Protein AF-A0A6H0A0D3-F1 (afdb_monomer)

Solvent-accessible surface area (backbone atoms only — not comparable to full-atom values): 10956 Å² total; per-residue (Å²): 112,72,69,61,52,53,54,47,55,52,50,52,49,50,50,52,53,36,57,76,69,66,50,85,67,86,67,42,84,43,83,53,66,78,48,61,48,66,43,32,51,93,54,29,36,36,35,10,49,39,29,60,60,34,44,84,83,42,40,66,52,38,50,38,50,52,42,25,27,47,44,28,51,67,70,69,50,54,76,65,89,58,67,76,77,53,92,74,51,43,57,56,52,53,48,51,42,52,52,53,51,49,19,52,20,45,23,39,39,76,68,67,63,46,66,70,57,55,47,44,35,35,70,65,47,49,52,75,56,49,80,82,45,84,83,72,54,94,70,77,68,55,44,66,54,52,52,54,55,31,69,77,32,51,55,83,45,68,65,39,53,52,55,50,50,50,49,49,40,70,70,37,75,70,32,53,73,41,51,69,72,53,52,51,52,50,52,49,58,60,51,60,72,77,114

Sequence (195 aa):
MVTSLIKREIAEQFNIYKDELGIEEKVTLKFRGFGNGGGYFWGQVKLENGTVKQWSSYPERTKFLLIHELVHAKYKETKNPFLATLIITPSLVLLYLMRELRANTIAYQTLGCKDSLLEDYFYNYYPTQSDGYLVLSGGYVSGKTNVTLIKANPIWNRNAIEDAIEFFTSEFSYLKRTSKRKIEQVKNCFIEQLY

Secondary structure (DSSP, 8-state):
-HHHHHHHHHHHHHHHHHHHTT--S--EEEE--SSS-EEEETTEEEE-HHHHHHTTT-HHHHHHHHHHHHHHHHTT----TTTTTS---HHHHHHHHHHHHHHHHHHHHHTT--HHHHHIIIIIISHHHHTT-TTTS---S-HHHHHHHHHHS-S-SHHHHHHHHHHHHHH-TTGGGS-HHHHHHHHHHHHHTT-

Organism: Lysinibacillus sphaericus (NCBI:txid1421)

Nearest PDB structures (foldseek):
  4c0m-assembly2_B  TM=2.155E-01  e=2.644E+00  Homo sapiens

pLDDT: mean 86.31, std 15.73, range [31.06, 98.12]

Foldseek 3Di:
DVLVVLVVVLQVLLVVLLVVLVPPDQAEEEEDAAALAWFDDDSYTYGYVNVSVCCVPPVLLNQLRSQLRSLCVSVVNGDDPCQQPDPQALLNLLLLQLSSLVSNLVSCV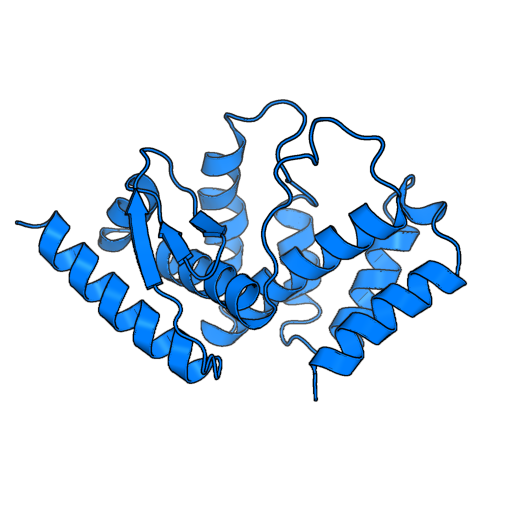VVPVDLVSLCCNQPPRVVSRCPVDDDDDPCSDHSVVSSVLCNVPSHQALVSLVVSLCCSCVPDPRNVPPDPVSSVVSSVVSNVVVD

Structure (mmCIF, N/CA/C/O backbone):
data_AF-A0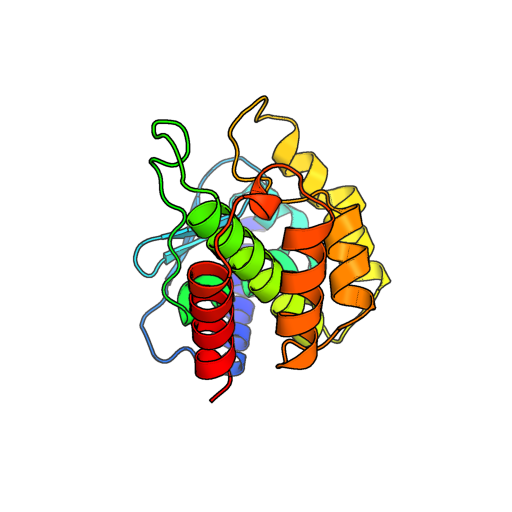A6H0A0D3-F1
#
_entry.id   AF-A0A6H0A0D3-F1
#
loop_
_atom_site.group_PDB
_atom_site.id
_atom_site.type_symbol
_atom_site.label_atom_id
_atom_site.label_alt_id
_atom_site.label_comp_id
_atom_site.label_asym_id
_atom_site.label_entity_id
_atom_site.label_seq_id
_atom_site.pdbx_PDB_ins_code
_atom_site.Cartn_x
_atom_site.Cartn_y
_atom_site.Cartn_z
_atom_site.occupancy
_atom_site.B_iso_or_equiv
_atom_site.auth_seq_id
_atom_site.auth_comp_id
_atom_site.auth_asym_id
_atom_site.auth_atom_id
_atom_site.pdbx_PDB_model_num
ATOM 1 N N . MET A 1 1 ? 15.460 8.114 -25.680 1.00 54.16 1 MET A N 1
ATOM 2 C CA . MET A 1 1 ? 15.500 6.641 -25.822 1.00 54.16 1 MET A CA 1
ATOM 3 C C . MET A 1 1 ? 15.529 5.899 -24.480 1.00 54.16 1 MET A C 1
ATOM 5 O O . MET A 1 1 ? 14.737 4.985 -24.324 1.00 54.16 1 MET A O 1
ATOM 9 N N . VAL A 1 2 ? 16.326 6.297 -23.476 1.00 58.97 2 VAL A N 1
ATOM 10 C CA . VAL A 1 2 ? 16.361 5.608 -22.157 1.00 58.97 2 VAL A CA 1
ATOM 11 C C . VAL A 1 2 ? 15.005 5.633 -21.423 1.00 58.97 2 VAL A C 1
ATOM 13 O O . VAL A 1 2 ? 14.540 4.616 -20.924 1.00 58.97 2 VAL A O 1
ATOM 16 N N . THR A 1 3 ? 14.288 6.762 -21.445 1.00 72.12 3 THR A N 1
ATOM 17 C CA . THR A 1 3 ? 12.983 6.892 -20.766 1.00 72.12 3 THR A CA 1
ATOM 18 C C . THR A 1 3 ? 11.860 6.071 -21.411 1.00 72.12 3 THR A C 1
ATOM 20 O O . THR A 1 3 ? 10.918 5.696 -20.719 1.00 72.12 3 THR A O 1
ATOM 23 N N . SER A 1 4 ? 11.917 5.789 -22.719 1.00 84.69 4 SER A N 1
ATOM 24 C CA . SER A 1 4 ? 10.901 4.958 -23.387 1.00 84.69 4 SER A CA 1
ATOM 25 C C . SER A 1 4 ? 11.075 3.475 -23.065 1.00 84.69 4 SER A C 1
ATOM 27 O O . SER A 1 4 ? 10.074 2.784 -22.916 1.00 84.69 4 SER A O 1
ATOM 29 N N . LEU A 1 5 ? 12.321 3.011 -22.907 1.00 91.38 5 LEU A N 1
ATOM 30 C CA . LEU A 1 5 ? 12.618 1.646 -22.470 1.00 91.38 5 LEU A CA 1
ATOM 31 C C . LEU A 1 5 ? 12.143 1.412 -21.030 1.00 91.38 5 LEU A C 1
ATOM 33 O O . LEU A 1 5 ? 11.346 0.511 -20.801 1.00 91.38 5 LEU A O 1
ATOM 37 N N . ILE A 1 6 ? 12.518 2.299 -20.101 1.00 94.31 6 ILE A N 1
ATOM 38 C CA . ILE A 1 6 ? 12.083 2.237 -18.695 1.00 94.31 6 ILE A CA 1
ATOM 39 C C . ILE A 1 6 ? 10.552 2.201 -18.586 1.00 94.31 6 ILE A C 1
ATOM 41 O O . ILE A 1 6 ? 9.985 1.394 -17.860 1.00 94.31 6 ILE A O 1
ATOM 45 N N . LYS A 1 7 ? 9.849 3.058 -19.338 1.00 95.25 7 LYS A N 1
ATOM 46 C CA . LYS A 1 7 ? 8.378 3.075 -19.334 1.00 95.25 7 LYS A CA 1
ATOM 47 C C . LYS A 1 7 ? 7.767 1.767 -19.839 1.00 95.25 7 LYS A C 1
ATOM 49 O O . LYS A 1 7 ? 6.690 1.407 -19.374 1.00 95.25 7 LYS A O 1
ATOM 54 N N . ARG A 1 8 ? 8.426 1.079 -20.776 1.00 95.44 8 ARG A N 1
ATOM 55 C CA . ARG A 1 8 ? 7.988 -0.231 -21.268 1.00 95.44 8 ARG A CA 1
ATOM 56 C C . ARG A 1 8 ? 8.167 -1.304 -20.197 1.00 95.44 8 ARG A C 1
ATOM 58 O O . ARG A 1 8 ? 7.208 -2.003 -19.912 1.00 95.44 8 ARG A O 1
ATOM 65 N N . GLU A 1 9 ? 9.325 -1.353 -19.546 1.00 97.06 9 GLU A N 1
ATOM 66 C CA . GLU A 1 9 ? 9.590 -2.290 -18.442 1.00 97.06 9 GLU A CA 1
ATOM 67 C C . GLU A 1 9 ? 8.616 -2.090 -17.273 1.00 97.06 9 GLU A C 1
ATOM 69 O O . GLU A 1 9 ? 8.052 -3.051 -16.755 1.00 97.06 9 GLU A O 1
ATOM 74 N N . ILE A 1 10 ? 8.342 -0.836 -16.894 1.00 97.62 10 ILE A N 1
ATOM 75 C CA . ILE A 1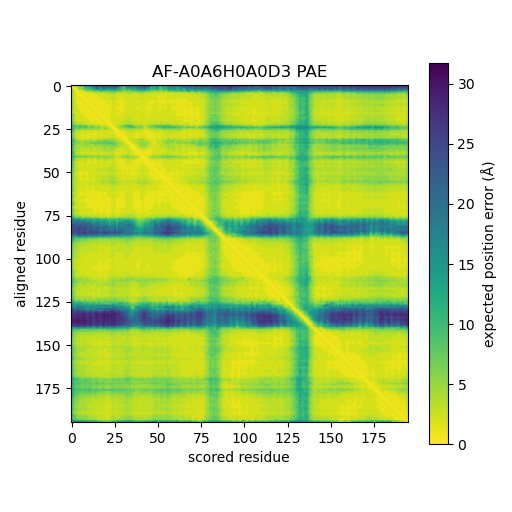 10 ? 7.342 -0.539 -15.859 1.00 97.62 10 ILE A CA 1
ATOM 76 C C . ILE A 1 10 ? 5.945 -0.994 -16.307 1.00 97.62 10 ILE A C 1
ATOM 78 O O . ILE A 1 10 ? 5.180 -1.503 -15.493 1.00 97.62 10 ILE A O 1
ATOM 82 N N . ALA A 1 11 ? 5.589 -0.821 -17.583 1.00 97.31 11 ALA A N 1
ATOM 83 C CA . ALA A 1 11 ? 4.299 -1.273 -18.104 1.00 97.31 11 ALA A CA 1
ATOM 84 C C . ALA A 1 11 ? 4.177 -2.807 -18.138 1.00 97.31 11 ALA A C 1
ATOM 86 O O . ALA A 1 11 ? 3.100 -3.334 -17.873 1.00 97.31 11 ALA A O 1
ATOM 87 N N . GLU A 1 12 ? 5.264 -3.522 -18.425 1.00 97.56 12 GLU A N 1
ATOM 88 C CA . GLU A 1 12 ? 5.318 -4.986 -18.335 1.00 97.56 12 GLU A CA 1
ATOM 89 C C . GLU A 1 12 ? 5.100 -5.445 -16.887 1.00 97.56 12 GLU A C 1
ATOM 91 O O . GLU A 1 12 ? 4.220 -6.262 -16.625 1.00 97.56 12 GLU A O 1
ATOM 96 N N . GLN A 1 13 ? 5.818 -4.844 -15.934 1.00 97.81 13 GLN A N 1
ATOM 97 C CA . GLN A 1 13 ? 5.677 -5.143 -14.504 1.00 97.81 13 GLN A CA 1
ATOM 98 C C . GLN A 1 13 ? 4.289 -4.774 -13.964 1.00 97.81 13 GLN A C 1
ATOM 100 O O . GLN A 1 13 ? 3.723 -5.508 -13.162 1.00 97.81 13 GLN A O 1
ATOM 105 N N . PHE A 1 14 ? 3.691 -3.685 -14.453 1.00 97.94 14 PHE A N 1
ATOM 106 C CA . PHE A 1 14 ? 2.310 -3.319 -14.137 1.00 97.94 14 PHE A CA 1
ATOM 107 C C . PHE A 1 14 ? 1.322 -4.422 -14.514 1.00 97.94 14 PHE A C 1
ATOM 109 O O . PHE A 1 14 ? 0.443 -4.725 -13.714 1.00 97.94 14 PHE A O 1
ATOM 116 N N . ASN A 1 15 ? 1.459 -5.025 -15.698 1.00 97.31 15 ASN A N 1
ATOM 117 C CA . ASN A 1 15 ? 0.564 -6.104 -16.117 1.00 97.31 15 ASN A CA 1
ATOM 118 C C . ASN A 1 15 ? 0.779 -7.369 -15.278 1.00 97.31 15 ASN A C 1
ATOM 120 O O . ASN A 1 15 ? -0.202 -7.956 -14.841 1.00 97.31 15 ASN A O 1
ATOM 124 N N . ILE A 1 16 ? 2.033 -7.721 -14.970 1.00 97.62 16 ILE A N 1
ATOM 125 C CA . ILE A 1 16 ? 2.347 -8.859 -14.089 1.00 97.62 16 ILE A CA 1
ATOM 126 C C . ILE A 1 16 ? 1.666 -8.685 -12.726 1.00 97.62 16 ILE A C 1
ATOM 128 O O . ILE A 1 16 ? 0.896 -9.544 -12.311 1.00 97.62 16 ILE A O 1
ATOM 132 N N . TYR A 1 17 ? 1.868 -7.546 -12.059 1.00 98.12 17 TYR A N 1
ATOM 133 C CA . TYR A 1 17 ? 1.257 -7.302 -10.749 1.00 98.12 17 TYR A CA 1
ATOM 134 C C . TYR A 1 17 ? -0.264 -7.183 -10.811 1.00 98.12 17 TYR A C 1
ATOM 136 O O . TYR A 1 17 ? -0.955 -7.568 -9.871 1.00 98.12 17 TYR A O 1
ATOM 144 N N . LYS A 1 18 ? -0.809 -6.650 -11.907 1.00 97.19 18 LYS A N 1
ATOM 145 C CA . LYS A 1 18 ? -2.255 -6.592 -12.124 1.00 97.19 18 LYS A CA 1
ATOM 146 C C . LYS A 1 18 ? -2.857 -8.003 -12.160 1.00 97.19 18 LYS A C 1
ATOM 148 O O . LYS A 1 18 ? -3.889 -8.228 -11.523 1.00 97.19 18 LYS A O 1
ATOM 153 N N . ASP A 1 19 ? -2.204 -8.920 -12.870 1.00 96.19 19 ASP A N 1
ATOM 154 C CA . ASP A 1 19 ? -2.622 -10.316 -12.990 1.00 96.19 19 ASP A CA 1
ATOM 155 C C . ASP A 1 19 ? -2.444 -11.062 -11.657 1.00 96.19 19 ASP A C 1
ATOM 157 O O . ASP A 1 19 ? -3.377 -11.716 -11.197 1.00 96.19 19 ASP A O 1
ATOM 161 N N . GLU A 1 20 ? -1.306 -10.887 -10.972 1.00 96.12 20 GLU A N 1
ATOM 162 C CA . GLU A 1 20 ? -1.053 -11.456 -9.634 1.00 96.12 20 GLU A CA 1
ATOM 163 C C . GLU A 1 20 ? -2.089 -11.003 -8.593 1.00 96.12 20 GLU A C 1
ATOM 165 O O . GLU A 1 20 ? -2.494 -11.776 -7.725 1.00 96.12 20 GLU A O 1
ATOM 170 N N . LEU A 1 21 ? -2.551 -9.753 -8.681 1.00 95.56 21 LEU A N 1
ATOM 171 C CA . LEU A 1 21 ? -3.589 -9.215 -7.802 1.00 95.56 21 LEU A CA 1
ATOM 172 C C . LEU A 1 21 ? -5.013 -9.623 -8.217 1.00 95.56 21 LEU A C 1
ATOM 174 O O . LEU A 1 21 ? -5.952 -9.323 -7.471 1.00 95.56 21 LEU A O 1
ATOM 178 N N . GLY A 1 22 ? -5.195 -10.292 -9.360 1.00 94.50 22 GLY A N 1
ATOM 179 C CA . GLY A 1 22 ? -6.498 -10.734 -9.862 1.00 94.50 22 GLY A CA 1
ATOM 180 C C . GLY A 1 22 ? -7.420 -9.581 -10.267 1.00 94.50 22 GLY A C 1
ATOM 181 O O . GLY A 1 22 ? -8.617 -9.615 -9.989 1.00 94.50 22 GLY A O 1
ATOM 182 N N . ILE A 1 23 ? -6.877 -8.512 -10.856 1.00 94.69 23 ILE A N 1
ATOM 183 C CA . ILE A 1 23 ? -7.670 -7.344 -11.264 1.00 94.69 23 ILE A CA 1
ATOM 184 C C . ILE A 1 23 ? -8.231 -7.581 -12.670 1.00 94.69 23 ILE A C 1
ATOM 186 O O . ILE A 1 23 ? -7.562 -7.343 -13.673 1.00 94.69 23 ILE A O 1
ATOM 190 N N . GLU A 1 24 ? -9.487 -8.012 -12.756 1.00 83.25 24 GLU A N 1
ATOM 191 C CA . GLU A 1 24 ? -10.138 -8.326 -14.040 1.00 83.25 24 GLU A CA 1
ATOM 192 C C . GLU A 1 24 ? -10.499 -7.075 -14.858 1.00 83.25 24 GLU A C 1
ATOM 194 O O . GLU A 1 24 ? -10.562 -7.100 -16.089 1.00 83.25 24 GLU A O 1
ATOM 199 N N . GLU A 1 25 ? -10.724 -5.943 -14.190 1.00 82.56 25 GLU A N 1
ATOM 200 C CA . GLU A 1 25 ? -11.170 -4.727 -14.856 1.00 82.56 25 GLU A CA 1
ATOM 201 C C . GLU A 1 25 ? -10.068 -4.032 -15.673 1.00 82.56 25 GLU A C 1
ATOM 203 O O . GLU A 1 25 ? -8.854 -4.215 -15.496 1.00 82.56 25 GLU A O 1
ATOM 208 N N . LYS A 1 26 ? -10.498 -3.190 -16.619 1.00 88.94 26 LYS A N 1
ATOM 209 C CA . LYS A 1 26 ? -9.586 -2.419 -17.464 1.00 88.94 26 LYS A CA 1
ATOM 210 C C . LYS A 1 26 ? -8.966 -1.266 -16.672 1.00 88.94 26 LYS A C 1
ATOM 212 O O . LYS A 1 26 ? -9.437 -0.134 -16.741 1.00 88.94 26 LYS A O 1
ATOM 217 N N . VAL A 1 27 ? -7.865 -1.550 -15.985 1.00 93.62 27 VAL A N 1
ATOM 218 C CA . VAL A 1 27 ? -6.985 -0.537 -15.386 1.00 93.62 27 VAL A CA 1
ATOM 219 C C . VAL A 1 27 ? -5.889 -0.157 -16.378 1.00 93.62 27 VAL A C 1
ATOM 221 O O . VAL A 1 27 ? -5.281 -1.024 -17.005 1.00 93.62 27 VAL A O 1
ATOM 224 N N . THR A 1 28 ? -5.633 1.141 -16.538 1.00 95.12 28 THR A N 1
ATOM 225 C CA . THR A 1 28 ? -4.573 1.644 -17.430 1.00 95.12 28 THR A CA 1
ATOM 226 C C . THR A 1 28 ? -3.453 2.326 -16.656 1.00 95.12 28 THR A C 1
ATOM 228 O O . THR A 1 28 ? -3.713 3.003 -15.666 1.00 95.12 28 THR A O 1
ATOM 231 N N . LEU A 1 29 ? -2.217 2.198 -17.144 1.00 96.69 29 LEU A N 1
ATOM 232 C CA . LEU A 1 29 ? -1.054 2.904 -16.610 1.00 96.69 29 LEU A CA 1
ATOM 233 C C . LEU A 1 29 ? -0.790 4.205 -17.384 1.00 96.69 29 LEU A C 1
ATOM 235 O O . LEU A 1 29 ? -0.799 4.230 -18.621 1.00 96.69 29 LEU A O 1
ATOM 239 N N . LYS A 1 30 ? -0.515 5.297 -16.666 1.00 95.44 30 LYS A N 1
ATOM 240 C CA . LYS A 1 30 ? -0.118 6.596 -17.232 1.00 95.44 30 LYS A CA 1
ATOM 241 C C . LYS A 1 30 ? 1.140 7.133 -16.555 1.00 95.44 30 LYS A C 1
ATOM 243 O O . LYS A 1 30 ? 1.269 7.094 -15.339 1.00 95.44 30 LYS A O 1
ATOM 248 N N . PHE A 1 31 ? 2.021 7.741 -17.347 1.00 94.00 31 PHE A N 1
ATOM 249 C CA . PHE A 1 31 ? 3.223 8.426 -16.860 1.00 94.00 31 PHE A CA 1
ATOM 250 C C . PHE A 1 31 ? 3.071 9.939 -17.025 1.00 94.00 31 PHE A C 1
ATOM 252 O O . PHE A 1 31 ? 3.208 10.449 -18.143 1.00 94.00 31 PHE A O 1
ATOM 259 N N . ARG A 1 32 ? 2.730 10.661 -15.953 1.00 87.56 32 ARG A N 1
ATOM 260 C CA . ARG A 1 32 ? 2.443 12.111 -15.992 1.00 87.56 32 ARG A CA 1
ATOM 261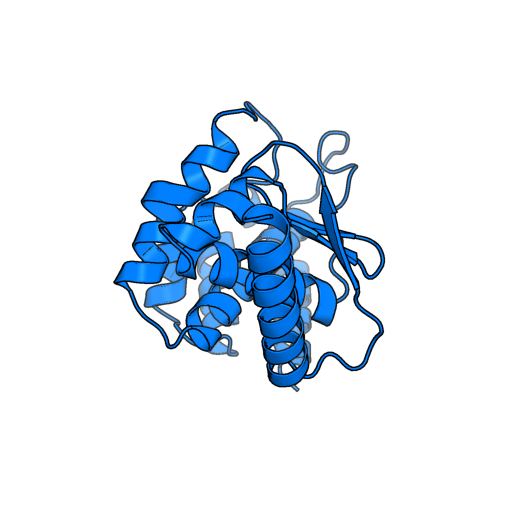 C C . ARG A 1 32 ? 2.810 12.785 -14.673 1.00 87.56 32 ARG A C 1
ATOM 263 O O . ARG A 1 32 ? 2.694 12.164 -13.631 1.00 87.56 32 ARG A O 1
ATOM 270 N N . GLY A 1 33 ? 3.153 14.072 -14.706 1.00 84.62 33 GLY A N 1
ATOM 271 C CA . GLY A 1 33 ? 3.569 14.835 -13.519 1.00 84.62 33 GLY A CA 1
ATOM 272 C C . GLY A 1 33 ? 5.083 14.809 -13.289 1.00 84.62 33 GLY A C 1
ATOM 273 O O . GLY A 1 33 ? 5.796 14.004 -13.891 1.00 84.62 33 GLY A O 1
ATOM 274 N N . PHE A 1 34 ? 5.575 15.724 -12.454 1.00 80.19 34 PHE A N 1
ATOM 275 C CA . PHE A 1 34 ? 7.011 15.951 -12.240 1.00 80.19 34 PHE A CA 1
ATOM 276 C C . PHE A 1 34 ? 7.540 15.434 -10.892 1.00 80.19 34 PHE A C 1
ATOM 278 O O . PHE A 1 34 ? 8.755 15.389 -10.727 1.00 80.19 34 PHE A O 1
ATOM 285 N N . GLY A 1 35 ? 6.666 15.030 -9.963 1.00 83.69 35 GLY A N 1
ATOM 286 C CA . GLY A 1 35 ? 7.053 14.576 -8.626 1.00 83.69 35 GLY A CA 1
ATOM 287 C C . GLY A 1 35 ? 7.475 13.106 -8.547 1.00 83.69 35 GLY A C 1
ATOM 288 O O . GLY A 1 35 ? 7.674 12.436 -9.565 1.00 83.69 35 GLY A O 1
ATOM 289 N N . ASN A 1 36 ? 7.619 12.623 -7.311 1.00 82.44 36 ASN A N 1
ATOM 290 C CA . ASN A 1 36 ? 8.020 11.256 -6.952 1.00 82.44 36 ASN A CA 1
ATOM 291 C C . ASN A 1 36 ? 6.825 10.409 -6.465 1.00 82.44 36 ASN A C 1
ATOM 293 O O . ASN A 1 36 ? 6.994 9.487 -5.672 1.00 82.44 36 ASN A O 1
ATOM 297 N N . GLY A 1 37 ? 5.605 10.743 -6.899 1.00 85.50 37 GLY A N 1
ATOM 298 C CA . GLY A 1 37 ? 4.380 10.099 -6.432 1.00 85.50 37 GLY A CA 1
ATOM 299 C C . GLY A 1 37 ? 3.747 9.089 -7.392 1.00 85.50 37 GLY A C 1
ATOM 300 O O . GLY A 1 37 ? 4.257 8.760 -8.474 1.00 85.50 37 GLY A O 1
ATOM 301 N N . GLY A 1 38 ? 2.580 8.624 -6.955 1.00 88.31 38 GLY A N 1
ATOM 302 C CA . GLY A 1 38 ? 1.655 7.748 -7.659 1.00 88.31 38 GLY A CA 1
ATOM 303 C C . GLY A 1 38 ? 0.209 8.117 -7.316 1.00 88.31 38 GLY A C 1
ATOM 304 O O . GLY A 1 38 ? -0.039 8.965 -6.452 1.00 88.31 38 GLY A O 1
ATOM 305 N N . GLY A 1 39 ? -0.748 7.556 -8.048 1.00 89.50 39 GLY A N 1
ATOM 306 C CA . GLY A 1 39 ? -2.158 7.705 -7.707 1.00 89.50 39 GLY A CA 1
ATOM 307 C C . GLY A 1 39 ? -3.086 6.861 -8.569 1.00 89.50 39 GLY A C 1
ATOM 308 O O . GLY A 1 39 ? -2.904 6.787 -9.786 1.00 89.50 39 GLY A O 1
ATOM 309 N N . TYR A 1 40 ? -4.123 6.305 -7.954 1.00 90.50 40 TYR A N 1
ATOM 310 C CA . TYR A 1 40 ? -5.260 5.698 -8.633 1.00 90.50 40 TYR A CA 1
ATOM 311 C C . TYR A 1 40 ? -6.463 6.655 -8.731 1.00 90.50 40 TYR A C 1
ATOM 313 O O . TYR A 1 40 ? -6.949 7.191 -7.730 1.00 90.50 40 TYR A O 1
ATOM 321 N N . PHE A 1 41 ? -6.980 6.854 -9.947 1.00 87.38 41 PHE A N 1
ATOM 322 C CA . PHE A 1 41 ? -8.208 7.611 -10.198 1.00 87.38 41 PHE A CA 1
ATOM 323 C C . PHE A 1 41 ? -8.937 7.104 -11.449 1.00 87.38 41 PHE A C 1
ATOM 325 O O . PHE A 1 41 ? -8.349 7.028 -12.524 1.00 87.38 41 PHE A O 1
ATOM 332 N N . TRP A 1 42 ? -10.228 6.780 -11.313 1.00 84.38 42 TRP A N 1
ATOM 333 C CA . TRP A 1 42 ? -11.135 6.418 -12.420 1.00 84.38 42 TRP A CA 1
ATOM 334 C C . TRP A 1 42 ? -10.568 5.353 -13.382 1.00 84.38 42 TRP A C 1
ATOM 336 O O . TRP A 1 42 ? -10.502 5.562 -14.594 1.00 84.38 42 TRP A O 1
ATOM 346 N N . GLY A 1 43 ? -10.130 4.205 -12.850 1.00 87.56 43 GLY A N 1
ATOM 347 C CA . GLY A 1 43 ? -9.577 3.114 -13.667 1.00 87.56 43 GLY A CA 1
ATOM 348 C C . GLY A 1 43 ? -8.166 3.390 -14.205 1.00 87.56 43 GLY A C 1
ATOM 349 O O . GLY A 1 43 ? -7.704 2.726 -15.137 1.00 87.56 43 GLY A O 1
ATOM 350 N N . GLN A 1 44 ? -7.468 4.390 -13.665 1.00 92.62 44 GLN A N 1
ATOM 351 C CA . GLN A 1 44 ? -6.124 4.762 -14.100 1.00 92.62 44 GLN A CA 1
ATOM 352 C C . GLN A 1 44 ? -5.161 4.775 -12.921 1.00 92.62 44 GLN A C 1
ATOM 354 O O . GLN A 1 44 ? -5.374 5.507 -11.958 1.00 92.62 44 GLN A O 1
ATOM 359 N N . VAL A 1 45 ? -4.077 4.010 -13.036 1.00 94.44 45 VAL A N 1
ATOM 360 C CA . VAL A 1 45 ? -2.889 4.152 -12.195 1.00 94.44 45 VAL A CA 1
ATOM 361 C C . VAL A 1 45 ? -1.954 5.143 -12.878 1.00 94.44 45 VAL A C 1
ATOM 363 O O . VAL A 1 45 ? -1.578 4.991 -14.044 1.00 94.44 45 VAL A O 1
ATOM 366 N N . LYS A 1 46 ? -1.582 6.192 -12.158 1.00 93.00 46 LYS A N 1
ATOM 367 C CA . LYS A 1 46 ? -0.638 7.218 -12.591 1.00 93.00 46 LYS A CA 1
ATOM 368 C C . LYS A 1 46 ? 0.655 7.045 -11.807 1.00 93.00 46 LYS A C 1
ATOM 370 O O . LYS A 1 46 ? 0.622 7.007 -10.585 1.00 93.00 46 LYS A O 1
ATOM 375 N N . LEU A 1 47 ? 1.786 7.051 -12.506 1.00 93.06 47 LEU A N 1
ATOM 376 C CA . LEU A 1 47 ? 3.103 7.262 -11.910 1.00 93.06 47 LEU A CA 1
ATOM 377 C C . LEU A 1 47 ? 3.690 8.588 -12.384 1.00 93.06 47 LEU A C 1
ATOM 379 O O . LEU A 1 47 ? 3.600 8.952 -13.564 1.00 93.06 47 LEU A O 1
ATOM 383 N N . GLU A 1 48 ? 4.308 9.311 -11.459 1.00 91.06 48 GLU A N 1
ATOM 384 C CA . GLU A 1 48 ? 4.983 10.565 -11.765 1.00 91.06 48 GLU A CA 1
ATOM 385 C C . GLU A 1 48 ? 6.393 10.339 -12.314 1.00 91.06 48 GLU A C 1
ATOM 387 O O . GLU A 1 48 ? 7.027 9.312 -12.068 1.00 91.06 48 GLU A O 1
ATOM 392 N N . ASN A 1 49 ? 6.894 11.283 -13.118 1.00 89.94 49 ASN A N 1
ATOM 393 C CA . ASN A 1 49 ? 8.156 11.074 -13.829 1.00 89.94 49 ASN A CA 1
ATOM 394 C C . ASN A 1 49 ? 9.368 10.953 -12.888 1.00 89.94 49 ASN A C 1
ATOM 396 O O . ASN A 1 49 ? 10.366 10.36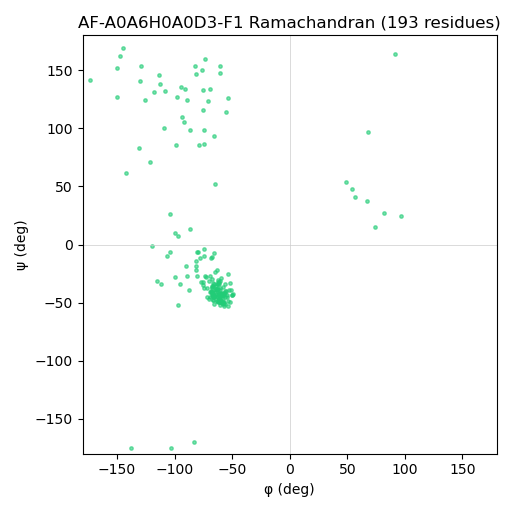0 -13.291 1.00 89.94 49 ASN A O 1
ATOM 400 N N . GLY A 1 50 ? 9.312 11.490 -11.667 1.00 88.56 50 GLY A N 1
ATOM 401 C CA . GLY A 1 50 ? 10.340 11.276 -10.648 1.00 88.56 50 GLY A CA 1
ATOM 402 C C . GLY A 1 50 ? 10.391 9.818 -10.186 1.00 88.56 50 GLY A C 1
ATOM 403 O O . GLY A 1 50 ? 11.458 9.210 -10.228 1.00 88.56 50 GLY A O 1
ATOM 404 N N . THR A 1 51 ? 9.234 9.202 -9.925 1.00 91.06 51 THR A N 1
ATOM 405 C CA . THR A 1 51 ? 9.111 7.758 -9.645 1.00 91.06 51 THR A CA 1
ATOM 406 C C . THR A 1 51 ? 9.630 6.910 -10.804 1.00 91.06 51 THR A C 1
ATOM 408 O O . THR A 1 51 ? 10.331 5.923 -10.597 1.00 91.06 51 THR A O 1
ATOM 411 N N . VAL A 1 52 ? 9.328 7.299 -12.047 1.00 93.44 52 VAL A N 1
ATOM 412 C CA . VAL A 1 52 ? 9.834 6.600 -13.243 1.00 93.44 52 VAL A CA 1
ATOM 413 C C . VAL A 1 52 ? 11.362 6.659 -13.313 1.00 93.44 52 VAL A C 1
ATOM 415 O O . VAL A 1 52 ? 11.993 5.675 -13.683 1.00 93.44 52 VAL A O 1
ATOM 418 N N . LYS A 1 53 ? 11.978 7.787 -12.939 1.00 91.69 53 LYS A N 1
ATOM 419 C CA . LYS A 1 53 ? 13.443 7.923 -12.903 1.00 91.69 53 LYS A CA 1
ATOM 420 C C . LYS A 1 53 ? 14.090 7.050 -11.827 1.00 91.69 53 LYS A C 1
ATOM 422 O O . LYS A 1 53 ? 15.215 6.608 -12.034 1.00 91.69 53 LYS A O 1
ATOM 427 N N . GLN A 1 54 ? 13.395 6.772 -10.719 1.00 91.12 54 GLN A N 1
ATOM 428 C CA . GLN A 1 54 ? 13.903 5.867 -9.680 1.00 91.12 54 GLN A CA 1
ATOM 429 C C . GLN A 1 54 ? 14.088 4.435 -10.193 1.00 91.12 54 GLN A C 1
ATOM 431 O O . GLN A 1 54 ? 14.919 3.726 -9.641 1.00 91.12 54 GLN A O 1
ATOM 436 N N . TRP A 1 55 ? 13.404 4.025 -11.268 1.00 94.62 55 TRP A N 1
ATOM 437 C CA . TRP A 1 55 ? 13.496 2.667 -11.817 1.00 94.62 55 TRP A CA 1
ATOM 438 C C . TRP A 1 55 ? 14.933 2.200 -12.067 1.00 94.62 55 TRP A C 1
ATOM 440 O O . TRP A 1 55 ? 15.270 1.055 -11.799 1.00 94.62 55 TRP A O 1
ATOM 450 N N . SER A 1 56 ? 15.798 3.092 -12.551 1.00 91.19 56 SER A N 1
ATOM 451 C CA . SER A 1 56 ? 17.177 2.737 -12.900 1.00 91.19 56 SER A CA 1
ATOM 452 C C . SER A 1 56 ? 18.086 2.498 -11.693 1.00 91.19 56 SER A C 1
ATOM 454 O O . SER A 1 56 ? 19.060 1.766 -11.819 1.00 91.19 56 SER A O 1
ATOM 456 N N . SER A 1 57 ? 17.808 3.125 -10.549 1.00 92.38 57 SER A N 1
ATOM 457 C CA . SER A 1 57 ? 18.703 3.101 -9.378 1.00 92.38 57 SER A CA 1
ATOM 458 C C . SER A 1 57 ? 18.088 2.396 -8.173 1.00 92.38 57 SER A C 1
ATOM 460 O O . SER A 1 57 ? 18.799 1.776 -7.391 1.00 92.38 57 SER A O 1
ATOM 462 N N . TYR A 1 58 ? 16.767 2.472 -8.039 1.00 93.38 58 TYR A N 1
ATOM 463 C CA . TYR A 1 58 ? 15.982 1.935 -6.934 1.00 93.38 58 TYR A CA 1
ATOM 464 C C . TYR A 1 58 ? 14.650 1.361 -7.462 1.00 93.38 58 TYR A C 1
ATOM 466 O O . TYR A 1 58 ? 13.576 1.846 -7.090 1.00 93.38 58 TYR A O 1
ATOM 474 N N . PRO A 1 59 ? 14.686 0.339 -8.341 1.00 94.81 59 PRO A N 1
ATOM 475 C CA . PRO A 1 59 ? 13.489 -0.201 -8.996 1.00 94.81 59 PRO A CA 1
ATOM 476 C C . PRO A 1 59 ? 12.423 -0.672 -8.006 1.00 94.81 59 PRO A C 1
ATOM 478 O O . PRO A 1 59 ? 11.230 -0.509 -8.252 1.00 94.81 59 PRO A O 1
ATOM 481 N N . GLU A 1 60 ? 12.844 -1.199 -6.857 1.00 95.56 60 GLU A N 1
ATOM 482 C CA . GLU A 1 60 ? 11.945 -1.693 -5.816 1.00 95.56 60 GLU A CA 1
ATOM 483 C C . GLU A 1 60 ? 11.032 -0.604 -5.232 1.00 95.56 60 GLU A C 1
ATOM 485 O O . GLU A 1 60 ? 9.879 -0.889 -4.920 1.00 95.56 60 GLU A O 1
ATOM 490 N N . ARG A 1 61 ? 11.470 0.662 -5.181 1.00 93.12 61 ARG A N 1
ATOM 491 C CA . ARG A 1 61 ? 10.610 1.781 -4.747 1.00 93.12 61 ARG A CA 1
ATOM 492 C C . ARG A 1 61 ? 9.464 2.014 -5.723 1.00 93.12 61 ARG A C 1
ATOM 494 O O . ARG A 1 61 ? 8.317 2.204 -5.322 1.00 93.12 61 ARG A O 1
ATOM 501 N N . THR A 1 62 ? 9.776 1.984 -7.018 1.00 95.12 62 THR A N 1
ATOM 502 C CA . THR A 1 62 ? 8.783 2.138 -8.083 1.00 95.12 62 THR A CA 1
ATOM 503 C C . THR A 1 62 ? 7.839 0.942 -8.127 1.00 95.12 62 TH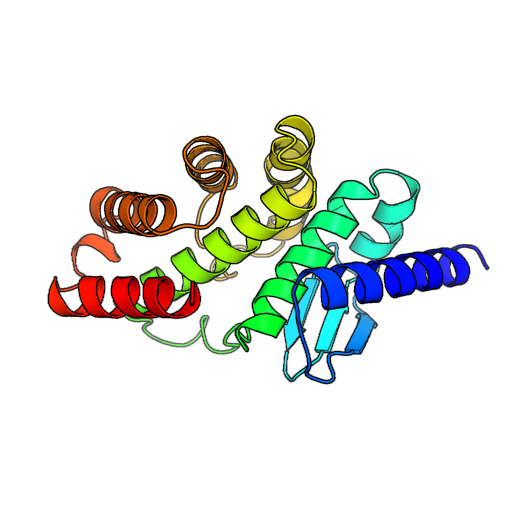R A C 1
ATOM 505 O O . THR A 1 62 ? 6.639 1.148 -8.284 1.00 95.12 62 THR A O 1
ATOM 508 N N . LYS A 1 63 ? 8.347 -0.288 -7.959 1.00 97.50 63 LYS A N 1
ATOM 509 C CA . LYS A 1 63 ? 7.517 -1.501 -7.871 1.00 97.50 63 LYS A CA 1
ATOM 510 C C . LYS A 1 63 ? 6.572 -1.444 -6.674 1.00 97.50 63 LYS A C 1
ATOM 512 O O . LYS A 1 63 ? 5.383 -1.685 -6.845 1.00 97.50 63 LYS A O 1
ATOM 517 N N . PHE A 1 64 ? 7.071 -1.051 -5.500 1.00 96.88 64 PHE A N 1
ATOM 518 C CA . PHE A 1 64 ? 6.251 -0.906 -4.297 1.00 96.88 64 PHE A CA 1
ATOM 519 C C . PHE A 1 64 ? 5.098 0.070 -4.536 1.00 96.88 64 PHE A C 1
ATOM 521 O O . PHE A 1 64 ? 3.939 -0.276 -4.313 1.00 96.88 64 PHE A O 1
ATOM 528 N N . LEU A 1 65 ? 5.396 1.262 -5.065 1.00 95.00 65 LEU A N 1
ATOM 529 C CA . LEU A 1 65 ? 4.368 2.259 -5.369 1.00 95.00 65 LEU A CA 1
ATOM 530 C C . LEU A 1 65 ? 3.387 1.774 -6.447 1.00 95.00 65 LEU A C 1
ATOM 532 O O . LEU A 1 65 ? 2.190 2.017 -6.350 1.00 95.00 65 LEU A O 1
ATOM 536 N N . LEU A 1 66 ? 3.871 1.063 -7.466 1.00 96.75 66 LEU A N 1
ATOM 537 C CA . LEU A 1 66 ? 3.032 0.500 -8.522 1.00 96.75 66 LEU A CA 1
ATOM 538 C C . LEU A 1 66 ? 2.013 -0.507 -7.973 1.00 96.75 66 LEU A C 1
ATOM 540 O O . LEU A 1 66 ? 0.836 -0.426 -8.320 1.00 96.75 66 LEU A O 1
ATOM 544 N N . ILE A 1 67 ? 2.456 -1.418 -7.103 1.00 97.94 67 ILE A N 1
ATOM 545 C CA . ILE A 1 67 ? 1.583 -2.406 -6.458 1.00 97.94 67 ILE A CA 1
ATOM 546 C C . ILE A 1 67 ? 0.611 -1.708 -5.505 1.00 97.94 67 ILE A C 1
ATOM 548 O O . ILE A 1 67 ? -0.582 -1.990 -5.552 1.00 97.94 67 ILE A O 1
ATOM 552 N N . HIS A 1 68 ? 1.085 -0.753 -4.700 1.00 95.94 68 HIS A N 1
ATOM 553 C CA . HIS A 1 68 ? 0.243 0.050 -3.811 1.00 95.94 68 HIS A CA 1
ATOM 554 C C . HIS A 1 68 ? -0.937 0.692 -4.569 1.00 95.94 68 HIS A C 1
ATOM 556 O O . HIS A 1 68 ? -2.095 0.525 -4.186 1.00 95.94 68 HIS A O 1
ATOM 562 N N . GLU A 1 69 ? -0.678 1.354 -5.702 1.00 95.50 69 GLU A N 1
ATOM 563 C CA . GLU A 1 69 ? -1.744 1.979 -6.499 1.00 95.50 69 GLU A CA 1
ATOM 564 C C . GLU A 1 69 ? -2.647 0.953 -7.208 1.00 95.50 69 GLU A C 1
ATOM 566 O O . GLU A 1 69 ? -3.846 1.188 -7.377 1.00 95.50 69 GLU A O 1
ATOM 571 N N . LEU A 1 70 ? -2.113 -0.209 -7.598 1.00 97.19 70 LEU A N 1
ATOM 572 C CA . LEU A 1 70 ? -2.919 -1.319 -8.117 1.00 97.19 70 LEU A CA 1
ATOM 573 C C . LEU A 1 70 ? -3.849 -1.908 -7.050 1.00 97.19 70 LEU A C 1
ATOM 575 O O . LEU A 1 70 ? -4.973 -2.285 -7.373 1.00 97.19 70 LEU A O 1
ATOM 579 N N . VAL A 1 71 ? -3.437 -1.945 -5.780 1.00 96.62 71 VAL A N 1
ATOM 580 C CA . VAL A 1 71 ? -4.319 -2.356 -4.680 1.00 96.62 71 VAL A CA 1
ATOM 581 C C . VAL A 1 71 ? -5.477 -1.372 -4.534 1.00 96.62 71 VAL A C 1
ATOM 583 O O . VAL A 1 71 ? -6.626 -1.799 -4.421 1.00 96.62 71 VAL A O 1
ATOM 586 N N . HIS A 1 72 ? -5.227 -0.064 -4.617 1.00 94.19 72 HIS A N 1
ATOM 587 C CA . HIS A 1 72 ? -6.323 0.907 -4.666 1.00 94.19 72 HIS A CA 1
ATOM 588 C C . HIS A 1 72 ? -7.233 0.698 -5.877 1.00 94.19 72 HIS A C 1
ATOM 590 O O . HIS A 1 72 ? -8.454 0.805 -5.742 1.00 94.19 72 HIS A O 1
ATOM 596 N N . ALA A 1 73 ? -6.672 0.335 -7.034 1.00 94.19 73 ALA A N 1
ATOM 597 C CA . ALA A 1 73 ? -7.463 -0.022 -8.205 1.00 94.19 73 ALA A CA 1
ATOM 598 C C . ALA A 1 73 ? -8.363 -1.240 -7.943 1.00 94.19 73 ALA A C 1
ATOM 600 O O . ALA A 1 73 ? -9.573 -1.137 -8.135 1.00 94.19 73 ALA A O 1
ATOM 601 N N . LYS A 1 74 ? -7.809 -2.333 -7.397 1.00 94.94 74 LYS A N 1
ATOM 602 C CA . LYS A 1 74 ? -8.535 -3.568 -7.047 1.00 94.94 74 LYS A CA 1
ATOM 603 C C . LYS A 1 74 ? -9.791 -3.300 -6.218 1.00 94.94 74 LYS A C 1
ATOM 605 O O . LYS A 1 74 ? -10.843 -3.872 -6.485 1.00 94.94 74 LYS A O 1
ATOM 610 N N . TYR A 1 75 ? -9.690 -2.410 -5.233 1.00 93.25 75 TYR A N 1
ATOM 611 C CA . TYR A 1 75 ? -10.797 -2.086 -4.327 1.00 93.25 75 TYR A CA 1
ATOM 612 C C . TYR A 1 75 ? -11.578 -0.822 -4.724 1.00 93.25 75 TYR A C 1
ATOM 614 O O . TYR A 1 75 ? -12.457 -0.385 -3.980 1.00 93.25 75 TYR A O 1
ATOM 622 N N . LYS A 1 76 ? -11.294 -0.236 -5.897 1.00 89.94 76 LYS A N 1
ATOM 623 C CA . LYS A 1 76 ? -11.944 0.977 -6.432 1.00 89.94 76 LYS A CA 1
ATOM 624 C C . LYS A 1 76 ? -11.843 2.186 -5.498 1.00 89.94 76 LYS A C 1
ATOM 626 O O . LYS A 1 76 ? -12.775 2.977 -5.349 1.00 89.94 76 LYS A O 1
ATOM 631 N N . GLU A 1 77 ? -10.683 2.358 -4.882 1.00 87.25 77 GLU A N 1
ATOM 632 C CA . GLU A 1 77 ? -10.443 3.367 -3.854 1.00 87.25 77 GLU A CA 1
ATOM 633 C C . GLU A 1 77 ? -9.756 4.592 -4.426 1.00 87.25 77 GLU A C 1
ATOM 635 O O . GLU A 1 77 ? -8.540 4.743 -4.391 1.00 87.25 77 GLU A O 1
ATOM 640 N N . THR A 1 78 ? -10.552 5.508 -4.958 1.00 72.25 78 THR A N 1
ATOM 641 C CA . THR A 1 78 ? -10.024 6.798 -5.394 1.00 72.25 78 THR A CA 1
ATOM 642 C C . THR A 1 78 ? -9.747 7.689 -4.185 1.00 72.25 78 THR A C 1
ATOM 644 O O . THR A 1 78 ? -10.631 7.863 -3.337 1.00 72.25 78 THR A O 1
ATOM 647 N N . LYS A 1 79 ? -8.565 8.320 -4.133 1.00 63.22 79 LYS A N 1
ATOM 648 C CA . LYS A 1 79 ? -8.297 9.415 -3.187 1.00 63.22 79 LYS A CA 1
ATOM 649 C C . LYS A 1 79 ? -9.383 10.478 -3.353 1.00 63.22 79 LYS A C 1
ATOM 651 O O . LYS A 1 79 ? -9.644 10.930 -4.466 1.00 63.22 79 LYS A O 1
ATOM 656 N N . ASN A 1 80 ? -10.055 10.844 -2.263 1.00 55.84 80 ASN A N 1
ATOM 657 C CA . ASN A 1 80 ? -11.121 11.837 -2.323 1.00 55.84 80 ASN A CA 1
ATOM 658 C C . ASN A 1 80 ? -10.502 13.241 -2.466 1.00 55.84 80 ASN A C 1
ATOM 660 O O . ASN A 1 80 ? -9.836 13.707 -1.542 1.00 55.84 80 ASN A O 1
ATOM 664 N N . PRO A 1 81 ? -10.724 13.950 -3.585 1.00 50.06 81 PRO A N 1
ATOM 665 C CA . PRO A 1 81 ? -10.110 15.257 -3.814 1.00 50.06 81 PRO A CA 1
ATOM 666 C C . PRO A 1 81 ? -10.617 16.354 -2.856 1.00 50.06 81 PRO A C 1
ATOM 668 O O . PRO A 1 81 ? -10.016 17.420 -2.788 1.00 50.06 81 PRO A O 1
ATOM 671 N N . PHE A 1 82 ? -11.685 16.104 -2.088 1.00 44.53 82 PHE A N 1
ATOM 672 C CA . PHE A 1 82 ? -12.302 17.057 -1.153 1.00 44.53 82 PHE A CA 1
ATOM 673 C C . PHE A 1 82 ? -11.889 16.857 0.315 1.00 44.53 82 PHE A C 1
ATOM 675 O O . PHE A 1 82 ? -12.464 17.467 1.215 1.00 44.53 82 PHE A O 1
ATOM 682 N N . LEU A 1 83 ? -10.893 16.009 0.591 1.00 51.22 83 LEU A N 1
ATOM 683 C CA . LEU A 1 83 ? -10.377 15.797 1.952 1.00 51.22 83 LEU A CA 1
ATOM 684 C C . LEU A 1 83 ? -9.827 17.088 2.592 1.00 51.22 83 LEU A C 1
ATOM 686 O O . LEU A 1 83 ? -9.914 17.249 3.803 1.00 51.22 83 LEU A O 1
ATOM 690 N N . ALA A 1 84 ? -9.317 18.036 1.804 1.00 49.59 84 ALA A N 1
ATOM 691 C CA . ALA A 1 84 ? -8.798 19.300 2.330 1.00 49.59 84 ALA A CA 1
ATOM 692 C C . ALA A 1 84 ? -9.889 20.331 2.693 1.00 49.59 84 ALA A C 1
ATOM 694 O O . ALA A 1 84 ? -9.577 21.341 3.318 1.00 49.59 84 ALA A O 1
ATOM 695 N N . THR A 1 85 ? -11.153 20.117 2.301 1.00 48.53 85 THR A N 1
ATOM 696 C CA . THR A 1 85 ? -12.197 21.161 2.337 1.00 48.53 85 THR A CA 1
ATOM 697 C C . THR A 1 85 ? -13.404 20.849 3.227 1.00 48.53 85 THR A C 1
ATOM 699 O O . THR A 1 85 ? -14.294 21.690 3.344 1.00 48.53 85 THR A O 1
ATOM 702 N N . LEU A 1 86 ? -13.461 19.685 3.889 1.00 54.53 86 LEU A N 1
ATOM 703 C CA . LEU A 1 86 ? -14.619 19.254 4.688 1.00 54.53 86 LEU A CA 1
ATOM 704 C C . LEU A 1 86 ? -14.236 18.801 6.103 1.00 54.53 86 LEU A C 1
ATOM 706 O O . LEU A 1 86 ? -13.143 18.295 6.338 1.00 54.53 86 LEU A O 1
ATOM 710 N N . ILE A 1 87 ? -15.184 18.912 7.044 1.00 63.81 87 ILE A N 1
ATOM 711 C CA . ILE A 1 87 ? -15.116 18.231 8.345 1.00 63.81 87 ILE A CA 1
ATOM 712 C C . ILE A 1 87 ? -15.199 16.722 8.077 1.00 63.81 87 ILE A C 1
ATOM 714 O O . ILE A 1 87 ? -16.282 16.149 7.945 1.00 63.81 87 ILE A O 1
ATOM 718 N N . ILE A 1 88 ? -14.047 16.071 7.946 1.00 71.25 88 ILE A N 1
ATOM 719 C CA . ILE A 1 88 ? -13.963 14.618 7.788 1.00 71.25 88 ILE A CA 1
ATOM 720 C C . ILE A 1 88 ? -14.382 13.993 9.119 1.00 71.25 88 ILE A C 1
ATOM 722 O O . ILE A 1 88 ? -13.939 14.438 10.167 1.00 71.25 88 ILE A O 1
ATOM 726 N N . THR A 1 89 ? -15.238 12.972 9.113 1.00 80.62 89 THR A N 1
ATOM 727 C CA . THR A 1 89 ? -15.600 12.274 10.359 1.00 80.62 89 THR A CA 1
ATOM 728 C C . THR A 1 89 ? -14.472 11.339 10.820 1.00 80.62 89 THR A C 1
ATOM 730 O O . THR A 1 89 ? -13.793 10.759 9.968 1.00 80.62 89 THR A O 1
ATOM 733 N N . PRO A 1 90 ? -14.306 11.080 12.134 1.00 82.00 90 PRO A N 1
ATOM 734 C CA . PRO A 1 90 ? -13.308 10.127 12.633 1.00 82.00 90 PRO A CA 1
ATOM 735 C C . PRO A 1 90 ? -13.400 8.741 11.985 1.00 82.00 90 PRO A C 1
ATOM 737 O O . PRO A 1 90 ? -12.387 8.164 11.605 1.00 82.00 90 PRO A O 1
ATOM 740 N N . SER A 1 91 ? -14.617 8.238 11.749 1.00 85.31 91 SER A N 1
ATOM 741 C CA . SER A 1 91 ? -14.827 6.960 11.057 1.00 85.31 91 SER A CA 1
ATOM 742 C C . SER A 1 91 ? -14.330 6.960 9.613 1.00 85.31 91 SER A C 1
ATOM 744 O O . SER A 1 91 ? -13.883 5.930 9.120 1.00 85.31 91 SER A O 1
ATOM 746 N N . LEU A 1 92 ? -14.423 8.099 8.923 1.00 84.38 92 LEU A N 1
ATOM 747 C CA . LEU A 1 92 ? -13.936 8.222 7.555 1.00 84.38 92 LEU A CA 1
ATOM 748 C C . LEU A 1 92 ? -12.402 8.299 7.533 1.00 84.38 92 LEU A C 1
ATOM 750 O O . LEU A 1 92 ? -11.787 7.681 6.673 1.00 84.38 92 LEU A O 1
ATOM 754 N N . VAL A 1 93 ? -11.783 8.972 8.510 1.00 84.31 93 VAL A N 1
ATOM 755 C CA . VAL A 1 93 ? -10.321 8.939 8.695 1.00 84.31 93 VAL A CA 1
ATOM 756 C C . VAL A 1 93 ? -9.836 7.514 8.976 1.00 84.31 93 VAL A C 1
ATOM 758 O O . VAL A 1 93 ? -8.896 7.067 8.326 1.00 84.31 93 VAL A O 1
ATOM 761 N N . LEU A 1 94 ? -10.506 6.774 9.871 1.00 88.31 94 LEU A N 1
ATOM 762 C CA . LEU A 1 94 ? -10.191 5.366 10.149 1.00 88.31 94 LEU A CA 1
ATOM 763 C C . LEU A 1 94 ? -10.285 4.497 8.888 1.00 88.31 94 LEU A C 1
ATOM 765 O O . LEU A 1 94 ? -9.409 3.676 8.642 1.00 88.31 94 LEU A O 1
ATOM 769 N N . LEU A 1 95 ? -11.316 4.700 8.063 1.00 89.44 95 LEU A N 1
ATOM 770 C CA . LEU A 1 95 ? -11.436 4.002 6.786 1.00 89.44 95 LEU A CA 1
ATOM 771 C C . LEU A 1 95 ? -10.219 4.275 5.888 1.00 89.44 95 LEU A C 1
ATOM 773 O O . LEU A 1 95 ? -9.628 3.325 5.392 1.00 89.44 95 LEU A O 1
ATOM 777 N N . TYR A 1 96 ? -9.809 5.535 5.704 1.00 86.50 96 TYR A N 1
ATOM 778 C CA . TYR A 1 96 ? -8.636 5.862 4.875 1.00 86.50 96 TYR A CA 1
ATOM 779 C C . TYR A 1 96 ? -7.334 5.272 5.415 1.00 86.50 96 TYR A C 1
ATOM 781 O O . TYR A 1 96 ? -6.564 4.708 4.646 1.00 86.50 96 TYR A O 1
ATOM 789 N N . LEU A 1 97 ? -7.122 5.339 6.728 1.00 88.56 97 LEU A N 1
ATOM 790 C CA . LEU A 1 97 ? -5.973 4.725 7.393 1.00 88.56 97 LEU A CA 1
ATOM 791 C C . LEU A 1 97 ? -5.838 3.241 7.062 1.00 88.56 97 LEU A C 1
ATOM 793 O O . LEU A 1 97 ? -4.771 2.775 6.668 1.00 88.56 97 LEU A O 1
ATOM 797 N N . MET A 1 98 ? -6.948 2.518 7.178 1.00 93.50 98 MET A N 1
ATOM 798 C CA . MET A 1 98 ? -7.001 1.090 6.892 1.00 93.50 98 MET A CA 1
ATOM 799 C C . MET A 1 98 ? -6.781 0.784 5.403 1.00 93.50 98 MET A C 1
ATOM 801 O O . MET A 1 98 ? -6.128 -0.203 5.078 1.00 93.50 98 MET A O 1
ATOM 805 N N . ARG A 1 99 ? -7.270 1.638 4.492 1.00 92.81 99 ARG A N 1
ATOM 806 C CA . ARG A 1 99 ? -7.047 1.496 3.041 1.00 92.81 99 ARG A CA 1
ATOM 807 C C . ARG A 1 99 ? -5.576 1.592 2.669 1.00 92.81 99 ARG A C 1
ATOM 809 O O . ARG A 1 99 ? -5.066 0.733 1.954 1.00 92.81 99 ARG A O 1
ATOM 816 N N . GLU A 1 100 ? -4.913 2.625 3.173 1.00 91.44 100 GLU A N 1
ATOM 817 C CA . GLU A 1 100 ? -3.492 2.872 2.923 1.00 91.44 100 GLU A CA 1
ATOM 818 C C . GLU A 1 100 ? -2.638 1.767 3.552 1.00 91.44 100 GLU A C 1
ATOM 820 O O . GLU A 1 100 ? -1.764 1.212 2.887 1.00 91.44 100 GLU A O 1
ATOM 825 N N . LEU A 1 101 ? -2.934 1.368 4.797 1.00 94.00 101 LEU A N 1
ATOM 826 C CA . LEU A 1 101 ? -2.222 0.268 5.449 1.00 94.00 101 LEU A CA 1
ATOM 827 C C . LEU A 1 101 ? -2.385 -1.046 4.674 1.00 94.00 101 LEU A C 1
ATOM 829 O O . LEU A 1 101 ? -1.397 -1.751 4.476 1.00 94.00 101 LEU A O 1
ATOM 833 N N . ARG A 1 102 ? -3.589 -1.357 4.175 1.00 95.88 102 ARG A N 1
ATOM 834 C CA . ARG A 1 102 ? -3.807 -2.530 3.319 1.00 95.88 102 ARG A CA 1
ATOM 835 C C . ARG A 1 102 ? -2.967 -2.469 2.051 1.00 95.88 102 ARG A C 1
ATOM 837 O O . ARG A 1 102 ? -2.303 -3.449 1.726 1.00 95.88 102 ARG A O 1
ATOM 844 N N . ALA A 1 103 ? -2.998 -1.346 1.335 1.00 95.31 103 ALA A N 1
ATOM 845 C CA . ALA A 1 103 ? -2.222 -1.170 0.109 1.00 95.31 103 ALA A CA 1
ATOM 846 C C . ALA A 1 103 ? -0.721 -1.359 0.360 1.00 95.31 103 ALA A C 1
ATOM 848 O O . ALA A 1 103 ? -0.059 -2.086 -0.378 1.00 95.31 103 ALA A O 1
ATOM 849 N N . ASN A 1 104 ? -0.210 -0.797 1.455 1.00 95.44 104 ASN A N 1
ATOM 850 C CA . ASN A 1 104 ? 1.185 -0.947 1.859 1.00 95.44 104 ASN A CA 1
ATOM 851 C C . ASN A 1 104 ? 1.537 -2.385 2.273 1.00 95.44 104 ASN A C 1
ATOM 853 O O . ASN A 1 104 ? 2.587 -2.890 1.882 1.00 95.44 104 ASN A O 1
ATOM 857 N N . THR A 1 105 ? 0.663 -3.056 3.026 1.00 97.31 105 THR A N 1
ATOM 858 C CA . THR A 1 105 ? 0.879 -4.442 3.479 1.00 97.31 105 THR A CA 1
ATOM 859 C C . THR A 1 105 ? 0.870 -5.408 2.299 1.00 97.31 105 THR A C 1
ATOM 861 O O . THR A 1 105 ? 1.748 -6.256 2.191 1.00 97.31 105 THR A O 1
ATOM 864 N N . ILE A 1 106 ? -0.077 -5.255 1.368 1.00 97.69 106 ILE A N 1
ATOM 865 C CA . ILE A 1 106 ? -0.137 -6.099 0.169 1.00 97.69 106 ILE A CA 1
ATOM 866 C C . ILE A 1 106 ? 1.063 -5.821 -0.745 1.00 97.69 106 ILE A C 1
ATOM 868 O O . ILE A 1 106 ? 1.672 -6.770 -1.223 1.00 97.69 106 ILE A O 1
ATOM 872 N N . ALA A 1 107 ? 1.475 -4.562 -0.936 1.00 97.38 107 ALA A N 1
ATOM 873 C CA . ALA A 1 107 ? 2.689 -4.250 -1.698 1.00 97.38 107 ALA A CA 1
ATOM 874 C C . ALA A 1 107 ? 3.945 -4.891 -1.089 1.00 97.38 107 ALA A C 1
ATOM 876 O O . ALA A 1 107 ? 4.760 -5.476 -1.804 1.00 97.38 107 ALA A O 1
ATOM 877 N N . TYR A 1 108 ? 4.070 -4.835 0.237 1.00 97.38 108 TYR A N 1
ATOM 878 C CA . TYR A 1 108 ? 5.134 -5.505 0.975 1.00 97.38 108 TYR A CA 1
ATOM 879 C C . TYR A 1 108 ? 5.113 -7.029 0.789 1.00 97.38 108 TYR A C 1
ATOM 881 O O . TYR A 1 108 ? 6.149 -7.632 0.496 1.00 97.38 108 TYR A O 1
ATOM 889 N N . GLN A 1 109 ? 3.930 -7.635 0.899 1.00 96.75 109 GLN A N 1
ATOM 890 C CA . GLN A 1 109 ? 3.720 -9.066 0.708 1.00 96.75 109 GLN A CA 1
ATOM 891 C C . GLN A 1 109 ? 4.084 -9.511 -0.716 1.00 96.75 109 GLN A C 1
ATOM 893 O O . GLN A 1 109 ? 4.843 -10.465 -0.885 1.00 96.75 109 GLN A O 1
ATOM 898 N N . THR A 1 110 ? 3.602 -8.801 -1.740 1.00 96.50 110 THR A N 1
ATOM 899 C CA . THR A 1 110 ? 3.876 -9.097 -3.158 1.00 96.50 110 THR A CA 1
ATOM 900 C C . THR A 1 110 ? 5.368 -9.005 -3.489 1.00 96.50 110 THR A C 1
ATOM 902 O O . THR A 1 110 ? 5.869 -9.778 -4.300 1.00 96.50 110 THR A O 1
ATOM 905 N N . LEU A 1 111 ? 6.119 -8.123 -2.822 1.00 95.50 111 LEU A N 1
ATOM 906 C CA . LEU A 1 111 ? 7.574 -7.998 -3.001 1.00 95.50 111 LEU A CA 1
ATOM 907 C C . LEU A 1 111 ? 8.397 -8.948 -2.111 1.00 95.50 111 LEU A C 1
ATOM 909 O O . LEU A 1 111 ? 9.622 -8.813 -2.003 1.00 95.50 111 LEU A O 1
ATOM 913 N N . GLY A 1 112 ? 7.742 -9.943 -1.509 1.00 94.75 112 GLY A N 1
ATOM 914 C CA . GLY A 1 112 ? 8.387 -11.037 -0.789 1.00 94.75 112 GLY A CA 1
ATOM 915 C C . GLY A 1 112 ? 8.784 -10.701 0.645 1.00 94.75 112 GLY A C 1
ATOM 916 O O . GLY A 1 112 ? 9.741 -11.288 1.146 1.00 94.75 112 GLY A O 1
ATOM 917 N N . CYS A 1 113 ? 8.089 -9.762 1.292 1.00 94.19 113 CYS A N 1
ATOM 918 C CA . CYS A 1 113 ? 8.263 -9.430 2.709 1.00 94.19 113 CYS A CA 1
ATOM 919 C C . CYS A 1 113 ? 9.719 -9.099 3.098 1.00 94.19 113 CYS A C 1
ATOM 921 O O . CYS A 1 113 ? 10.265 -9.633 4.064 1.00 94.19 113 CYS A O 1
ATOM 923 N N . LYS A 1 114 ? 10.383 -8.243 2.313 1.00 94.44 114 LYS A N 1
ATOM 924 C CA . LYS A 1 114 ? 11.770 -7.828 2.571 1.00 94.44 114 LYS A CA 1
ATOM 925 C C . LYS A 1 114 ? 11.810 -6.557 3.412 1.00 94.44 114 LYS A C 1
ATOM 927 O O . LYS A 1 114 ? 11.580 -5.467 2.891 1.00 94.44 114 LYS A O 1
ATOM 932 N N . ASP A 1 115 ? 12.160 -6.688 4.688 1.00 94.12 115 ASP A N 1
ATOM 933 C CA . ASP A 1 115 ? 12.266 -5.572 5.640 1.00 94.12 115 ASP A CA 1
ATOM 934 C C . ASP A 1 115 ? 13.085 -4.386 5.112 1.00 94.12 115 ASP A C 1
ATOM 936 O O . ASP A 1 115 ? 12.671 -3.238 5.248 1.00 94.12 115 ASP A O 1
ATOM 940 N N . SER A 1 116 ? 14.220 -4.658 4.461 1.00 94.19 116 SER A N 1
ATOM 941 C CA . SER A 1 116 ? 15.093 -3.616 3.909 1.00 94.19 116 SER A CA 1
ATOM 942 C C . SER A 1 116 ? 14.411 -2.777 2.827 1.00 94.19 116 SER A C 1
ATOM 944 O O . SER A 1 116 ? 14.662 -1.579 2.732 1.00 94.19 116 SER A O 1
ATOM 946 N N . LEU A 1 117 ? 13.528 -3.384 2.033 1.00 92.75 117 LEU A N 1
ATOM 947 C CA . LEU A 1 117 ? 12.746 -2.703 1.004 1.00 92.75 117 LEU A CA 1
ATOM 948 C C . LEU A 1 117 ? 11.665 -1.832 1.645 1.00 92.75 117 LEU A C 1
ATOM 950 O O . LEU A 1 117 ? 11.505 -0.672 1.269 1.00 92.75 117 LEU A O 1
ATOM 954 N N . LEU A 1 118 ? 10.954 -2.380 2.633 1.00 93.69 118 LEU A N 1
ATOM 955 C CA . LEU A 1 118 ? 9.908 -1.670 3.368 1.00 93.69 118 LEU A CA 1
ATOM 956 C C . LEU A 1 118 ? 10.461 -0.422 4.067 1.00 93.69 118 LEU A C 1
ATOM 958 O O . LEU A 1 118 ? 9.893 0.664 3.957 1.00 93.69 118 LEU A O 1
ATOM 962 N N . GLU A 1 119 ? 11.583 -0.575 4.766 1.00 93.50 119 GLU A N 1
ATOM 963 C CA . GLU A 1 119 ? 12.258 0.523 5.454 1.00 93.50 119 GLU A CA 1
ATOM 964 C C . GLU A 1 119 ? 12.816 1.551 4.472 1.00 93.50 119 GLU A C 1
ATOM 966 O O . GLU A 1 119 ? 12.613 2.746 4.674 1.00 93.50 119 GLU A O 1
ATOM 971 N N . ASP A 1 120 ? 13.451 1.120 3.379 1.00 92.06 120 ASP A N 1
ATOM 972 C CA . ASP A 1 120 ? 13.931 2.044 2.351 1.00 92.06 120 ASP A CA 1
ATOM 973 C C . ASP A 1 120 ? 12.782 2.860 1.739 1.00 92.06 120 ASP A C 1
ATOM 975 O O . ASP A 1 120 ? 12.881 4.083 1.592 1.00 92.06 120 ASP A O 1
ATOM 979 N N . TYR A 1 121 ? 11.654 2.208 1.453 1.00 91.50 121 TYR A N 1
ATOM 980 C CA . TYR A 1 121 ? 10.471 2.888 0.947 1.00 91.50 121 TYR A CA 1
ATOM 981 C C . TYR A 1 121 ? 9.958 3.938 1.940 1.00 91.50 121 TYR A C 1
ATOM 983 O O . TYR A 1 121 ? 9.793 5.098 1.567 1.00 91.50 121 TYR A O 1
ATOM 991 N N . PHE A 1 122 ? 9.739 3.583 3.209 1.00 90.25 122 PHE A N 1
ATOM 992 C CA . PHE A 1 122 ? 9.118 4.495 4.178 1.00 90.25 122 PHE A CA 1
ATOM 993 C C . PHE A 1 122 ? 10.054 5.530 4.803 1.00 90.25 122 PHE A C 1
ATOM 995 O O . PHE A 1 122 ? 9.577 6.592 5.207 1.00 90.25 122 PHE A O 1
ATOM 1002 N N . TYR A 1 123 ? 11.351 5.247 4.910 1.00 88.56 123 TYR A N 1
ATOM 1003 C CA . TYR A 1 123 ? 12.313 6.139 5.562 1.00 88.56 123 TYR A CA 1
ATOM 1004 C C . TYR A 1 123 ? 13.117 6.984 4.577 1.00 88.56 123 TYR A C 1
ATOM 1006 O O . TYR A 1 123 ? 13.492 8.098 4.933 1.00 88.56 123 TYR A O 1
ATOM 1014 N N . ASN A 1 124 ? 13.329 6.516 3.342 1.00 83.19 124 ASN A N 1
ATOM 1015 C CA . ASN A 1 124 ? 14.140 7.242 2.360 1.00 83.19 124 ASN A CA 1
ATOM 1016 C C . ASN A 1 124 ? 13.323 7.780 1.184 1.00 83.19 124 ASN A C 1
ATOM 1018 O O . ASN A 1 124 ? 13.648 8.842 0.659 1.00 83.19 124 ASN A O 1
ATOM 1022 N N . TYR A 1 125 ? 12.275 7.074 0.746 1.00 81.81 125 TYR A N 1
ATOM 1023 C CA . TYR A 1 125 ? 11.502 7.477 -0.433 1.00 81.81 125 TYR A CA 1
ATOM 1024 C C . TYR A 1 125 ? 10.231 8.260 -0.097 1.00 81.81 125 TYR A C 1
ATOM 1026 O O . TYR A 1 125 ? 10.027 9.358 -0.613 1.00 81.81 125 TYR A O 1
ATOM 1034 N N . TYR A 1 126 ? 9.391 7.735 0.791 1.00 76.19 126 TYR A N 1
ATOM 1035 C CA . TYR A 1 126 ? 8.121 8.340 1.190 1.00 76.19 126 TYR A CA 1
ATOM 1036 C C . TYR A 1 126 ? 8.269 9.774 1.737 1.00 76.19 126 TYR A C 1
ATOM 1038 O O . TYR A 1 126 ? 7.502 10.636 1.304 1.00 76.19 126 TYR A O 1
ATOM 1046 N N . PRO A 1 127 ? 9.275 10.107 2.577 1.00 68.19 127 PRO A N 1
ATOM 1047 C CA . PRO A 1 127 ? 9.449 11.476 3.069 1.00 68.19 127 PRO A CA 1
ATOM 1048 C C . PRO A 1 127 ? 9.714 12.491 1.948 1.00 68.19 127 PRO A C 1
ATOM 1050 O O . PRO A 1 127 ? 9.191 13.603 1.971 1.00 68.19 127 PRO A O 1
ATOM 1053 N N . THR A 1 128 ? 10.415 12.071 0.886 1.00 58.09 128 THR A N 1
ATOM 1054 C CA . THR A 1 128 ? 10.676 12.921 -0.291 1.00 58.09 128 THR A CA 1
ATOM 1055 C C . THR A 1 128 ? 9.418 13.228 -1.112 1.00 58.09 128 THR A C 1
ATOM 1057 O O . THR A 1 128 ? 9.449 14.089 -1.991 1.00 58.09 128 THR A O 1
ATOM 1060 N N . GLN A 1 129 ? 8.305 12.538 -0.838 1.00 58.34 129 GLN A N 1
ATOM 1061 C CA . GLN A 1 129 ? 6.985 12.861 -1.382 1.00 58.34 129 GLN A CA 1
ATOM 1062 C C . GLN A 1 129 ? 6.214 13.847 -0.486 1.00 58.34 129 GLN A C 1
ATOM 1064 O O . GLN A 1 129 ? 5.373 14.591 -0.991 1.00 58.34 129 GLN A O 1
ATOM 1069 N N . SER A 1 130 ? 6.485 13.868 0.827 1.00 51.72 130 SER A N 1
ATOM 1070 C CA . SER A 1 130 ? 5.745 14.669 1.815 1.00 51.72 130 SER A CA 1
ATOM 1071 C C . SER A 1 130 ? 6.300 16.075 2.057 1.00 51.72 130 SER A C 1
ATOM 1073 O O . SER A 1 130 ? 5.551 16.935 2.517 1.00 51.72 130 SER A O 1
ATOM 1075 N N . ASP A 1 131 ? 7.558 16.348 1.696 1.00 40.50 131 ASP A N 1
ATOM 1076 C CA . ASP A 1 131 ? 8.238 17.631 1.972 1.00 40.50 131 ASP A CA 1
ATOM 1077 C C . ASP A 1 131 ? 7.641 18.860 1.248 1.00 40.50 131 ASP A C 1
ATOM 1079 O O . ASP A 1 131 ? 8.011 19.996 1.533 1.00 40.50 131 ASP A O 1
ATOM 1083 N N . GLY A 1 132 ? 6.683 18.664 0.334 1.00 38.50 132 GLY A N 1
ATOM 1084 C CA . GLY A 1 132 ? 5.966 19.745 -0.359 1.00 38.50 132 GLY A CA 1
ATOM 1085 C C . GLY A 1 132 ? 4.540 20.013 0.133 1.00 38.50 132 GLY A C 1
ATOM 1086 O O . GLY A 1 132 ? 3.919 20.969 -0.325 1.00 38.50 132 GLY A O 1
ATOM 1087 N N . TYR A 1 133 ? 4.001 19.196 1.042 1.00 37.97 133 TYR A N 1
ATOM 1088 C CA . TYR A 1 133 ? 2.616 19.317 1.503 1.00 37.97 133 TYR A CA 1
ATOM 1089 C C . TYR A 1 133 ? 2.551 19.523 3.014 1.00 37.97 133 TYR A C 1
ATOM 1091 O O . TYR A 1 133 ? 2.102 18.662 3.776 1.00 37.97 133 TYR A O 1
ATOM 1099 N N . LEU A 1 134 ? 2.966 20.716 3.432 1.00 33.88 134 LEU A N 1
ATOM 1100 C CA . LEU A 1 134 ? 2.569 21.285 4.710 1.00 33.88 134 LEU A CA 1
ATOM 1101 C C . LEU A 1 134 ? 1.036 21.317 4.779 1.00 33.88 134 LEU A C 1
ATOM 1103 O O . LEU A 1 134 ? 0.391 22.069 4.058 1.00 33.88 134 LEU A O 1
ATOM 1107 N N . VAL A 1 135 ? 0.498 20.514 5.699 1.00 36.97 135 VAL A N 1
ATOM 1108 C CA . VAL A 1 135 ? -0.851 20.630 6.264 1.00 36.97 135 VAL A CA 1
ATOM 1109 C C . VAL A 1 135 ? -1.972 20.322 5.252 1.00 36.97 135 VAL A C 1
ATOM 1111 O O . VAL A 1 135 ? -2.421 21.192 4.519 1.00 36.97 135 VAL A O 1
ATOM 1114 N N . LEU A 1 136 ? -2.471 19.073 5.288 1.00 35.41 136 LEU A N 1
ATOM 1115 C CA . LEU A 1 136 ? -3.594 18.490 4.511 1.00 35.41 136 LEU A CA 1
ATOM 1116 C C . LEU A 1 136 ? -3.246 17.697 3.230 1.00 35.41 136 LEU A C 1
ATOM 1118 O O . LEU A 1 136 ? -4.111 17.505 2.377 1.00 35.41 136 LEU A O 1
ATOM 1122 N N . SER A 1 137 ? -2.041 17.136 3.101 1.00 31.06 137 SER A N 1
ATOM 1123 C CA . SER A 1 137 ? -1.874 15.936 2.259 1.00 31.06 137 SER A CA 1
ATOM 1124 C C . SER A 1 137 ? -2.299 14.701 3.048 1.00 31.06 137 SER A C 1
ATOM 1126 O O . SER A 1 137 ? -2.129 14.667 4.262 1.00 31.06 137 SER A O 1
ATOM 1128 N N . GLY A 1 138 ? -2.861 13.687 2.389 1.00 38.53 138 GLY A N 1
ATOM 1129 C CA . GLY A 1 138 ? -3.286 12.414 2.989 1.00 38.53 138 GLY A CA 1
ATOM 1130 C C . GLY A 1 138 ? -2.144 11.551 3.551 1.00 38.53 138 GLY A C 1
ATOM 1131 O O . GLY A 1 138 ? -2.029 10.383 3.203 1.00 38.53 138 GLY A O 1
ATOM 1132 N N . GLY A 1 139 ? -1.290 12.116 4.406 1.00 44.34 139 GLY A N 1
ATOM 1133 C CA . GLY A 1 139 ? -0.366 11.424 5.291 1.00 44.34 139 GLY A CA 1
ATOM 1134 C C . GLY A 1 139 ? -1.135 10.911 6.498 1.00 44.34 139 GLY A C 1
ATOM 1135 O O . GLY A 1 139 ? -1.245 11.588 7.517 1.00 44.34 139 GLY A O 1
ATOM 1136 N N . TYR A 1 140 ? -1.728 9.731 6.356 1.00 58.28 140 TYR A N 1
ATOM 1137 C CA . TYR A 1 140 ? -2.625 9.218 7.383 1.00 58.28 140 TYR A CA 1
ATOM 1138 C C . TYR A 1 140 ? -1.862 8.700 8.618 1.00 58.28 140 TYR A C 1
ATOM 1140 O O . TYR A 1 140 ? -2.322 8.920 9.733 1.00 58.28 140 TYR A O 1
ATOM 1148 N N . VAL A 1 141 ? -0.649 8.151 8.464 1.00 69.44 141 VAL A N 1
ATOM 1149 C CA . VAL A 1 141 ? 0.289 7.885 9.576 1.00 69.44 141 VAL A CA 1
ATOM 1150 C C . VAL A 1 141 ? 1.748 8.031 9.150 1.00 69.44 141 VAL A C 1
ATOM 1152 O O . VAL A 1 141 ? 2.069 8.017 7.962 1.00 69.44 141 VAL A O 1
ATOM 1155 N N . SER A 1 142 ? 2.642 8.168 10.134 1.00 78.25 142 SER A N 1
ATOM 1156 C CA . SER A 1 142 ? 4.088 8.246 9.901 1.00 78.25 142 SER A CA 1
ATOM 1157 C C . SER A 1 142 ? 4.632 6.985 9.212 1.00 78.25 142 SER A C 1
ATOM 1159 O O . SER A 1 142 ? 4.095 5.887 9.388 1.00 78.25 142 SER A O 1
ATOM 1161 N N . GLY A 1 143 ? 5.745 7.117 8.480 1.00 83.44 143 GLY A N 1
ATOM 1162 C CA . GLY A 1 143 ? 6.446 5.965 7.898 1.00 83.44 143 GLY A CA 1
ATOM 1163 C C . GLY A 1 143 ? 6.813 4.913 8.951 1.00 83.44 143 GLY A C 1
ATOM 1164 O O . GLY A 1 143 ? 6.589 3.727 8.737 1.00 83.44 143 GLY A 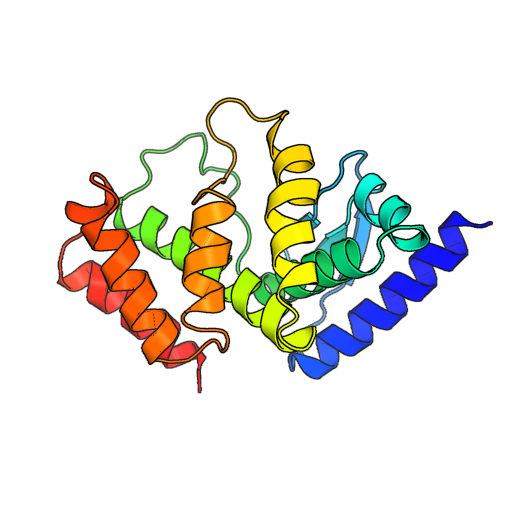O 1
ATOM 1165 N N . LYS A 1 144 ? 7.244 5.349 10.144 1.00 86.25 144 LYS A N 1
ATOM 1166 C CA . LYS A 1 144 ? 7.531 4.464 11.286 1.00 86.25 144 LYS A CA 1
ATOM 1167 C C . LYS A 1 144 ? 6.313 3.638 11.698 1.00 86.25 144 LYS A C 1
ATOM 1169 O O . LYS A 1 144 ? 6.441 2.445 11.932 1.00 86.25 144 LYS A O 1
ATOM 1174 N N . THR A 1 145 ? 5.134 4.255 11.754 1.00 88.00 145 THR A N 1
ATOM 1175 C CA . THR A 1 145 ? 3.888 3.557 12.096 1.00 88.00 145 THR A CA 1
ATOM 1176 C C . THR A 1 145 ? 3.544 2.481 11.068 1.00 88.00 145 THR A C 1
ATOM 1178 O O . THR A 1 145 ? 3.222 1.365 11.463 1.00 88.00 145 THR A O 1
ATOM 1181 N N . ASN A 1 146 ? 3.656 2.786 9.767 1.00 90.00 146 ASN A N 1
ATOM 1182 C CA . ASN A 1 146 ? 3.455 1.784 8.715 1.00 90.00 146 ASN A CA 1
ATOM 1183 C C . ASN A 1 146 ? 4.428 0.613 8.881 1.00 90.00 146 ASN A C 1
ATOM 1185 O O . ASN A 1 146 ? 3.994 -0.533 8.911 1.00 90.00 146 ASN A O 1
ATOM 1189 N N . VAL A 1 147 ? 5.725 0.896 9.044 1.00 92.50 147 VAL A N 1
ATOM 1190 C CA . VAL A 1 147 ? 6.748 -0.146 9.217 1.00 92.50 147 VAL A CA 1
ATOM 1191 C C . VAL A 1 147 ? 6.437 -1.028 10.428 1.00 92.50 147 VAL A C 1
ATOM 1193 O O . VAL A 1 147 ? 6.449 -2.247 10.296 1.00 92.50 147 VAL A O 1
ATOM 1196 N N . THR A 1 148 ? 6.108 -0.445 11.585 1.00 92.81 148 THR A N 1
ATOM 1197 C CA . THR A 1 148 ? 5.765 -1.214 12.793 1.00 92.81 148 THR A CA 1
ATOM 1198 C C . THR A 1 148 ? 4.571 -2.142 12.562 1.00 92.81 148 THR A C 1
ATOM 1200 O O . THR A 1 148 ? 4.663 -3.329 12.867 1.00 92.81 148 THR A O 1
ATOM 1203 N N . LEU A 1 149 ? 3.465 -1.624 12.017 1.00 94.44 149 LEU A N 1
ATOM 1204 C CA . LEU A 1 149 ? 2.239 -2.406 11.825 1.00 94.44 149 LEU A CA 1
ATOM 1205 C C . LEU A 1 149 ? 2.416 -3.510 10.774 1.00 94.44 149 LEU A C 1
ATOM 1207 O O . LEU A 1 149 ? 2.000 -4.643 11.002 1.00 94.44 149 LEU A O 1
ATOM 1211 N N . ILE A 1 150 ? 3.081 -3.201 9.657 1.00 96.44 150 ILE A N 1
ATOM 1212 C CA . ILE A 1 150 ? 3.323 -4.159 8.568 1.00 96.44 150 ILE A CA 1
ATOM 1213 C C . ILE A 1 150 ? 4.296 -5.254 9.011 1.00 96.44 150 ILE A C 1
ATOM 1215 O O . ILE A 1 150 ? 4.087 -6.417 8.694 1.00 96.44 150 ILE A O 1
ATOM 1219 N N . LYS A 1 151 ? 5.348 -4.930 9.773 1.00 95.62 151 LYS A N 1
ATOM 1220 C CA . LYS A 1 151 ? 6.271 -5.959 10.279 1.00 95.62 151 LYS A CA 1
ATOM 1221 C C . LYS A 1 151 ? 5.621 -6.880 11.309 1.00 95.62 151 LYS A C 1
ATOM 1223 O O . LYS A 1 151 ? 5.924 -8.068 11.323 1.00 95.62 151 LYS A O 1
ATOM 1228 N N . ALA A 1 152 ? 4.741 -6.345 12.159 1.00 95.56 152 ALA A N 1
ATOM 1229 C CA . ALA A 1 152 ? 3.984 -7.156 13.111 1.00 95.56 152 ALA A CA 1
ATOM 1230 C C . ALA A 1 152 ? 3.018 -8.114 12.393 1.00 95.56 152 ALA A C 1
ATOM 1232 O O . ALA A 1 152 ? 2.900 -9.272 12.783 1.00 95.56 152 ALA A O 1
ATOM 1233 N N . ASN A 1 153 ? 2.383 -7.645 11.314 1.00 96.44 153 ASN A N 1
ATOM 1234 C CA . ASN A 1 153 ? 1.447 -8.417 10.503 1.00 96.44 153 ASN A CA 1
ATOM 1235 C C . ASN A 1 153 ? 1.789 -8.308 9.001 1.00 96.44 153 ASN A C 1
ATOM 1237 O O . ASN A 1 153 ? 1.183 -7.509 8.284 1.00 96.44 153 ASN A O 1
ATOM 1241 N N . PRO A 1 154 ? 2.737 -9.122 8.494 1.00 95.81 154 PRO A N 1
ATOM 1242 C CA . PRO A 1 154 ? 3.277 -8.987 7.135 1.00 95.81 154 PRO A CA 1
ATOM 1243 C C . PRO A 1 154 ? 2.325 -9.453 6.028 1.00 95.81 154 PRO A C 1
ATOM 1245 O O . PRO A 1 154 ? 2.601 -9.249 4.848 1.00 95.81 154 PRO A O 1
ATOM 1248 N N . ILE A 1 155 ? 1.220 -10.099 6.400 1.00 96.44 155 ILE A N 1
ATOM 1249 C CA . ILE A 1 155 ? 0.195 -10.607 5.492 1.00 96.44 155 ILE A CA 1
ATOM 1250 C C . ILE A 1 155 ? -1.107 -9.892 5.822 1.00 96.44 155 ILE A C 1
ATOM 1252 O O . ILE A 1 155 ? -1.523 -9.869 6.982 1.00 96.44 155 ILE A O 1
ATOM 1256 N N . TRP A 1 156 ? -1.788 -9.362 4.805 1.00 97.06 156 TRP A N 1
ATOM 1257 C CA . TRP A 1 156 ? -3.091 -8.736 5.013 1.00 97.06 156 TRP A CA 1
ATOM 1258 C C . TRP A 1 156 ? -4.172 -9.797 5.256 1.00 97.06 156 TRP A C 1
ATOM 1260 O O . TRP A 1 156 ? -4.686 -10.410 4.323 1.00 97.06 156 TRP A O 1
ATOM 1270 N N . ASN A 1 157 ? -4.500 -10.032 6.525 1.00 97.38 157 ASN A N 1
ATOM 1271 C CA . ASN A 1 157 ? -5.486 -11.015 6.970 1.00 97.38 157 ASN A CA 1
ATOM 1272 C C . ASN A 1 157 ? -6.368 -10.443 8.097 1.00 97.38 157 ASN A C 1
ATOM 1274 O O . ASN A 1 157 ? -6.260 -9.270 8.456 1.00 97.38 157 ASN A O 1
ATOM 1278 N N . ARG A 1 158 ? -7.255 -11.271 8.663 1.00 97.56 158 ARG A N 1
ATOM 1279 C CA . ARG A 1 158 ? -8.160 -10.858 9.747 1.00 97.56 158 ARG A CA 1
ATOM 1280 C C . ARG A 1 158 ? -7.412 -10.280 10.956 1.00 97.56 158 ARG A C 1
ATOM 1282 O O . ARG A 1 158 ? -7.821 -9.232 11.441 1.00 97.56 158 ARG A O 1
ATOM 1289 N N . ASN A 1 159 ? -6.328 -10.917 11.395 1.00 96.94 159 ASN A N 1
ATOM 1290 C CA . ASN A 1 159 ? -5.557 -10.456 12.553 1.00 96.94 159 ASN A CA 1
ATOM 1291 C C . ASN A 1 159 ? -4.909 -9.097 12.267 1.00 96.94 159 ASN A C 1
ATOM 1293 O O . ASN A 1 159 ? -5.041 -8.179 13.066 1.00 96.94 159 ASN A O 1
ATOM 1297 N N . ALA A 1 160 ? -4.319 -8.925 11.078 1.00 97.00 160 ALA A N 1
ATOM 1298 C CA . ALA A 1 160 ? -3.760 -7.645 10.646 1.00 97.00 160 ALA A CA 1
ATOM 1299 C C . ALA A 1 160 ? -4.802 -6.512 10.684 1.00 97.00 160 ALA A C 1
ATOM 1301 O O . ALA A 1 160 ? -4.495 -5.392 11.089 1.00 97.00 160 ALA A O 1
ATOM 1302 N N . ILE A 1 161 ? -6.042 -6.806 10.274 1.00 98.06 161 ILE A N 1
ATOM 1303 C CA . ILE A 1 161 ? -7.158 -5.851 10.299 1.00 98.06 161 ILE A CA 1
ATOM 1304 C C . ILE A 1 161 ? -7.547 -5.499 11.738 1.00 98.06 161 ILE A C 1
ATOM 1306 O O . ILE A 1 161 ? -7.736 -4.323 12.051 1.00 98.06 161 ILE A O 1
ATOM 1310 N N . GLU A 1 162 ? -7.708 -6.508 12.592 1.00 97.44 162 GLU A N 1
ATOM 1311 C CA . GLU A 1 162 ? -8.120 -6.344 13.988 1.00 97.44 162 GLU A CA 1
ATOM 1312 C C . GLU A 1 162 ? -7.072 -5.550 14.784 1.00 97.44 162 GLU A C 1
ATOM 1314 O O . GLU A 1 162 ? -7.422 -4.526 15.379 1.00 97.44 162 GLU A O 1
ATOM 1319 N N . ASP A 1 163 ? -5.794 -5.920 14.671 1.00 96.44 163 ASP A N 1
ATOM 1320 C CA . ASP A 1 163 ? -4.669 -5.236 15.320 1.00 96.44 163 ASP A CA 1
ATOM 1321 C C . ASP A 1 163 ? -4.536 -3.782 14.850 1.00 96.44 163 ASP A C 1
ATOM 1323 O O . ASP A 1 163 ? -4.335 -2.868 15.653 1.00 96.44 163 ASP A O 1
ATOM 1327 N N . ALA A 1 164 ? -4.679 -3.531 13.544 1.00 95.56 164 ALA A N 1
ATOM 1328 C CA . ALA A 1 164 ? -4.611 -2.178 13.000 1.00 95.56 164 ALA A CA 1
ATOM 1329 C C . ALA A 1 164 ? -5.758 -1.294 13.506 1.00 95.56 164 ALA A C 1
ATOM 1331 O O . ALA A 1 164 ? -5.545 -0.125 13.835 1.00 95.56 164 ALA A O 1
ATOM 1332 N N . ILE A 1 165 ? -6.975 -1.837 13.597 1.00 95.12 165 ILE A N 1
ATOM 1333 C CA . ILE A 1 165 ? -8.128 -1.107 14.132 1.00 95.12 165 ILE A CA 1
ATOM 1334 C C . ILE A 1 165 ? -7.937 -0.796 15.612 1.00 95.12 165 ILE A C 1
ATOM 1336 O O . ILE A 1 165 ? -8.195 0.341 16.024 1.00 95.12 165 ILE A O 1
ATOM 1340 N N . GLU A 1 166 ? -7.483 -1.768 16.403 1.00 95.56 166 GLU A N 1
ATOM 1341 C CA . GLU A 1 166 ? -7.173 -1.549 17.814 1.00 95.56 166 GLU A CA 1
ATOM 1342 C C . GLU A 1 166 ? -6.123 -0.448 17.959 1.00 95.56 166 GLU A C 1
ATOM 1344 O O . GLU A 1 166 ? -6.381 0.547 18.637 1.00 95.56 166 GLU A O 1
ATOM 1349 N N . PHE A 1 167 ? -5.003 -0.555 17.240 1.00 94.25 167 PHE A N 1
ATOM 1350 C CA . PHE A 1 167 ? -3.936 0.441 17.250 1.00 94.25 167 PHE A CA 1
ATOM 1351 C C . PHE A 1 167 ? -4.443 1.836 16.866 1.00 94.25 167 PHE A C 1
ATOM 1353 O O . PHE A 1 167 ? -4.230 2.809 17.589 1.00 94.25 167 PHE A O 1
ATOM 1360 N N . PHE A 1 168 ? -5.157 1.972 15.744 1.00 91.81 168 PHE A N 1
ATOM 1361 C CA . PHE A 1 168 ? -5.628 3.283 15.300 1.00 91.81 168 PHE A CA 1
ATOM 1362 C C . PHE A 1 168 ? -6.626 3.903 16.284 1.00 91.81 168 PHE A C 1
ATOM 1364 O O . PHE A 1 168 ? -6.599 5.112 16.524 1.00 91.81 168 PHE A O 1
ATOM 1371 N N . THR A 1 169 ? -7.505 3.097 16.876 1.00 91.38 169 THR A N 1
ATOM 1372 C CA . THR A 1 169 ? -8.530 3.599 17.801 1.00 91.38 169 THR A CA 1
ATOM 1373 C C . THR A 1 169 ? -8.011 3.826 19.222 1.00 91.38 169 THR A C 1
ATOM 1375 O O . THR A 1 169 ? -8.621 4.614 19.948 1.00 91.38 169 THR A O 1
ATOM 1378 N N . SER A 1 170 ? -6.877 3.231 19.609 1.00 89.19 170 SER A N 1
ATOM 1379 C CA . SER A 1 170 ? -6.238 3.408 20.921 1.00 89.19 170 SER A CA 1
ATOM 1380 C C . SER A 1 170 ? -5.142 4.482 20.937 1.00 89.19 170 SER A C 1
ATOM 1382 O O . SER A 1 170 ? -5.033 5.220 21.921 1.00 89.19 170 SER A O 1
ATOM 1384 N N . GLU A 1 171 ? -4.389 4.650 19.851 1.00 85.94 171 GLU A N 1
ATOM 1385 C CA . GLU A 1 171 ? -3.259 5.586 19.802 1.00 85.94 171 GLU A CA 1
ATOM 1386 C C . GLU A 1 171 ? -3.690 6.999 19.387 1.00 85.94 171 GLU A C 1
ATOM 1388 O O . GLU A 1 171 ? -3.248 7.998 19.959 1.00 85.94 171 GLU A O 1
ATOM 1393 N N . PHE A 1 172 ? -4.621 7.127 18.435 1.00 82.81 172 PHE A N 1
ATOM 1394 C CA . PHE A 1 172 ? -5.004 8.434 17.898 1.00 82.81 172 PHE A CA 1
ATOM 1395 C C . PHE A 1 172 ? -6.211 9.013 18.636 1.00 82.81 172 PHE A C 1
ATOM 1397 O O . PHE A 1 172 ? -7.354 8.594 18.447 1.00 82.81 172 PHE A O 1
ATOM 1404 N N . SER A 1 173 ? -5.980 10.067 19.426 1.00 83.06 173 SER A N 1
ATOM 1405 C CA . SER A 1 173 ? -7.016 10.753 20.220 1.00 83.06 173 SER A CA 1
ATOM 1406 C C . SER A 1 173 ? -8.253 11.175 19.421 1.00 83.06 173 SER A C 1
ATOM 1408 O O . SER A 1 173 ? -9.366 11.168 19.947 1.00 83.06 173 SER A O 1
ATOM 1410 N N . TYR A 1 174 ? -8.084 11.527 18.145 1.00 82.69 174 TYR A N 1
ATOM 1411 C CA . TYR A 1 174 ? -9.197 11.872 17.263 1.00 82.69 174 TYR A CA 1
ATOM 1412 C C . TYR A 1 174 ? -10.101 10.666 16.952 1.00 82.69 174 TYR A C 1
ATOM 1414 O O . TYR A 1 174 ? -11.326 10.794 16.925 1.00 82.69 174 TYR A O 1
ATOM 1422 N N . LEU A 1 175 ? -9.507 9.481 16.784 1.00 85.88 175 LEU A N 1
ATOM 1423 C CA . LEU A 1 175 ? -10.201 8.242 16.433 1.00 85.88 175 LEU A CA 1
ATOM 1424 C C . LEU A 1 175 ? -10.851 7.560 17.637 1.00 85.88 175 LEU A C 1
ATOM 1426 O O . LEU A 1 175 ? -11.857 6.878 17.442 1.00 85.88 175 LEU A O 1
ATOM 1430 N N . LYS A 1 176 ? -10.388 7.835 18.867 1.00 86.44 176 LYS A N 1
ATOM 1431 C CA . LYS A 1 176 ? -11.046 7.408 20.125 1.00 86.44 176 LYS A CA 1
ATOM 1432 C C . LYS A 1 176 ? -12.519 7.812 20.209 1.00 86.44 176 LYS A C 1
ATOM 1434 O O . LYS 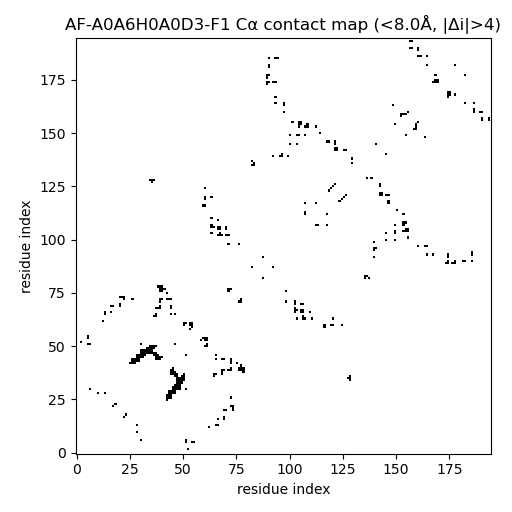A 1 176 ? -13.302 7.186 20.913 1.00 86.44 176 LYS A O 1
ATOM 1439 N N . ARG A 1 177 ? -12.911 8.871 19.491 1.00 83.69 177 ARG A N 1
ATOM 1440 C CA . ARG A 1 177 ? -14.296 9.373 19.430 1.00 83.69 177 ARG A CA 1
ATOM 1441 C C . ARG A 1 177 ? -15.190 8.570 18.481 1.00 83.69 177 ARG A C 1
ATOM 1443 O O . ARG A 1 177 ? -16.391 8.825 18.406 1.00 83.69 177 ARG A O 1
ATOM 1450 N N . THR A 1 178 ? -14.632 7.627 17.729 1.00 86.31 178 THR A N 1
ATOM 1451 C CA . THR A 1 178 ? -15.395 6.782 16.810 1.00 86.31 178 THR A CA 1
ATOM 1452 C C . THR A 1 178 ? -16.248 5.800 17.609 1.00 86.31 178 THR A C 1
ATOM 1454 O O . THR A 1 178 ? -15.738 5.030 18.414 1.00 86.31 178 THR A O 1
ATOM 1457 N N . SER A 1 179 ? -17.567 5.806 17.393 1.00 92.88 179 SER A N 1
ATOM 1458 C CA . SER A 1 179 ? -18.463 4.871 18.092 1.00 92.88 179 SER A CA 1
ATOM 1459 C C . SER A 1 179 ? -18.114 3.405 17.794 1.00 92.88 179 SER A C 1
ATOM 1461 O O . SER A 1 179 ? -17.764 3.080 16.657 1.00 92.88 179 SER A O 1
ATOM 1463 N N . LYS A 1 180 ? -18.325 2.504 18.767 1.00 94.81 180 LYS A N 1
ATOM 1464 C CA . LYS A 1 180 ? -18.118 1.050 18.597 1.00 94.81 180 LYS A CA 1
ATOM 1465 C C . LYS A 1 180 ? -18.814 0.501 17.349 1.00 94.81 180 LYS A C 1
ATOM 1467 O O . LYS A 1 180 ? -18.201 -0.210 16.566 1.00 94.81 180 LYS A O 1
ATOM 1472 N N . ARG A 1 181 ? -20.061 0.919 17.094 1.00 95.81 181 ARG A N 1
ATOM 1473 C CA . ARG A 1 181 ? -20.810 0.525 15.887 1.00 95.81 181 ARG A CA 1
ATOM 1474 C C . ARG A 1 181 ? -20.072 0.895 14.597 1.00 95.81 181 ARG A C 1
ATOM 1476 O O . ARG A 1 181 ? -20.072 0.120 13.652 1.00 95.81 181 ARG A O 1
ATOM 1483 N N . LYS A 1 182 ? -19.476 2.090 14.536 1.00 94.75 182 LYS A N 1
ATOM 1484 C CA . LYS A 1 182 ? -18.728 2.561 13.361 1.00 94.75 182 LYS A CA 1
ATOM 1485 C C . LYS A 1 182 ? -17.396 1.831 13.199 1.00 94.75 182 LYS A C 1
ATOM 1487 O O . LYS A 1 182 ? -17.032 1.535 12.069 1.00 94.75 182 LYS A O 1
ATOM 1492 N N . ILE A 1 183 ? -16.714 1.522 14.301 1.00 96.00 183 ILE A N 1
ATOM 1493 C CA . ILE A 1 183 ? -15.491 0.707 14.292 1.00 96.00 183 ILE A CA 1
ATOM 1494 C C . ILE A 1 183 ? -15.793 -0.685 13.720 1.00 96.00 183 ILE A C 1
ATOM 1496 O O . ILE A 1 183 ? -15.143 -1.100 12.767 1.00 96.00 183 ILE A O 1
ATOM 1500 N N . GLU A 1 184 ? -16.844 -1.348 14.210 1.00 96.94 184 GLU A N 1
ATOM 1501 C CA . GLU A 1 184 ? -17.276 -2.657 13.700 1.00 96.94 184 GLU A CA 1
ATOM 1502 C C . GLU A 1 184 ? -17.674 -2.610 12.218 1.00 96.94 184 GLU A C 1
ATOM 1504 O O . GLU A 1 184 ? -17.323 -3.507 11.458 1.00 96.94 184 GLU A O 1
ATOM 1509 N N . GLN A 1 185 ? -18.348 -1.541 11.772 1.00 96.25 185 GLN A N 1
ATOM 1510 C CA . GLN A 1 185 ? -18.664 -1.343 10.351 1.00 96.25 185 GLN A CA 1
ATOM 1511 C C . GLN A 1 185 ? -17.404 -1.272 9.480 1.00 96.25 185 GLN A C 1
ATOM 1513 O O . GLN A 1 185 ? -17.371 -1.875 8.410 1.00 96.25 185 GLN A O 1
ATOM 1518 N N . VAL A 1 186 ? -16.374 -0.543 9.923 1.00 94.88 186 VAL A N 1
ATOM 1519 C CA . VAL A 1 186 ? -15.101 -0.469 9.193 1.00 94.88 186 VAL A CA 1
ATOM 1520 C C . VAL A 1 186 ? -14.412 -1.832 9.204 1.00 94.88 186 VAL A C 1
ATOM 1522 O O . VAL A 1 186 ? -14.034 -2.313 8.143 1.00 94.88 186 VAL A O 1
ATOM 1525 N N . LYS A 1 187 ? -14.316 -2.487 10.365 1.00 97.31 187 LYS A N 1
ATOM 1526 C CA . LYS A 1 187 ? -13.715 -3.820 10.501 1.00 97.31 187 LYS A CA 1
ATOM 1527 C C . LYS A 1 187 ? -14.332 -4.835 9.543 1.00 97.31 187 LYS A C 1
ATOM 1529 O O . LYS A 1 187 ? -13.615 -5.458 8.765 1.00 97.31 187 LYS A O 1
ATOM 1534 N N . ASN A 1 188 ? -15.657 -4.959 9.564 1.00 96.75 188 ASN A N 1
ATOM 1535 C CA . ASN A 1 188 ? -16.366 -5.934 8.740 1.00 96.75 188 ASN A CA 1
ATOM 1536 C C . ASN A 1 188 ? -16.187 -5.649 7.245 1.00 96.75 188 ASN A C 1
ATOM 1538 O O . ASN A 1 188 ? -15.937 -6.584 6.496 1.00 96.75 188 ASN A O 1
ATOM 1542 N N . CYS A 1 189 ? -16.184 -4.375 6.834 1.00 95.50 189 CYS A N 1
ATOM 1543 C CA . CYS A 1 189 ? -15.907 -3.983 5.447 1.00 95.50 189 CYS A CA 1
ATOM 1544 C C . CYS A 1 189 ? -14.563 -4.535 4.936 1.00 95.50 189 CYS A C 1
ATOM 1546 O O . CYS A 1 189 ? -14.496 -5.052 3.825 1.00 95.50 189 CYS A O 1
ATOM 1548 N N . PHE A 1 190 ? -13.496 -4.473 5.742 1.00 97.06 190 PHE A N 1
ATOM 1549 C CA . PHE A 1 190 ? -12.191 -5.019 5.345 1.00 97.06 190 PHE A CA 1
ATOM 1550 C C . PHE A 1 190 ? -12.112 -6.544 5.440 1.00 97.06 190 PHE A C 1
ATOM 1552 O O . PHE A 1 190 ? -11.407 -7.161 4.648 1.00 97.06 190 PHE A O 1
ATOM 1559 N N . ILE A 1 191 ? -12.814 -7.157 6.394 1.00 96.88 191 ILE A N 1
ATOM 1560 C CA . ILE A 1 191 ? -12.846 -8.617 6.547 1.00 96.88 191 ILE A CA 1
ATOM 1561 C C . ILE A 1 191 ? -13.604 -9.275 5.393 1.00 96.88 191 ILE A C 1
ATOM 1563 O O . ILE A 1 191 ? -13.164 -10.305 4.892 1.00 96.88 191 ILE A O 1
ATOM 1567 N N . GLU A 1 192 ? -14.721 -8.689 4.966 1.00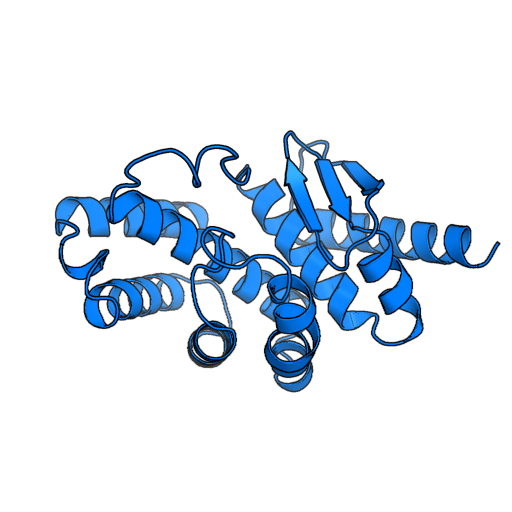 95.81 192 GLU A N 1
ATOM 1568 C CA . GLU A 1 192 ? -15.508 -9.171 3.824 1.00 95.81 192 GLU A CA 1
ATOM 1569 C C . GLU A 1 192 ? -14.685 -9.170 2.531 1.00 95.81 192 GLU A C 1
ATOM 1571 O O . GLU A 1 192 ? -14.855 -10.050 1.705 1.00 95.81 192 GLU A O 1
ATOM 1576 N N . GLN A 1 193 ? -13.739 -8.239 2.388 1.00 93.56 193 GLN A N 1
ATOM 1577 C CA . GLN A 1 193 ? -12.847 -8.128 1.228 1.00 93.56 193 GLN A CA 1
ATOM 1578 C C . GLN A 1 193 ? -11.734 -9.188 1.169 1.00 93.56 193 GLN A C 1
ATOM 1580 O O . GLN A 1 193 ? -10.951 -9.183 0.218 1.00 93.56 193 GLN A O 1
ATOM 1585 N N . LEU A 1 194 ? -11.612 -10.052 2.184 1.00 92.50 194 LEU A N 1
ATOM 1586 C CA . LEU A 1 194 ? -10.664 -11.171 2.176 1.00 92.50 194 LEU A CA 1
ATOM 1587 C C . LEU A 1 194 ? -11.186 -12.400 1.407 1.00 92.50 194 LEU A C 1
ATOM 1589 O O . LEU A 1 194 ? -10.388 -13.297 1.134 1.00 92.50 194 LEU A O 1
ATOM 1593 N N . TYR A 1 195 ? -12.488 -12.449 1.099 1.00 82.56 195 TYR A N 1
ATOM 1594 C CA . TYR A 1 195 ? -13.196 -13.578 0.479 1.00 82.56 195 TYR A CA 1
ATOM 1595 C C . TYR A 1 195 ? -13.891 -13.151 -0.816 1.00 82.56 195 TYR A C 1
ATOM 1597 O O . TYR A 1 195 ? -14.096 -14.041 -1.669 1.00 82.56 195 TYR A O 1
#

Mean predicted aligned error: 5.76 Å

Radius of gyration: 16.51 Å; Cα contacts (8 Å, |Δi|>4): 236; chains: 1; bounding box: 40×35×47 Å